Protein AF-A0A2I0QF15-F1 (afdb_monomer)

Structure (mmCIF, N/CA/C/O backbone):
data_AF-A0A2I0QF15-F1
#
_entry.id   AF-A0A2I0QF15-F1
#
loop_
_atom_site.group_PDB
_atom_site.id
_atom_site.type_symbol
_atom_site.label_atom_id
_atom_site.label_alt_id
_atom_site.label_comp_id
_atom_site.label_asym_id
_atom_site.label_entity_id
_atom_site.label_seq_id
_atom_site.pdbx_PDB_ins_code
_atom_site.Cartn_x
_atom_site.Cartn_y
_atom_site.Cartn_z
_atom_site.occupancy
_atom_site.B_iso_or_equiv
_atom_site.auth_seq_id
_atom_site.auth_comp_id
_atom_site.auth_asym_id
_atom_site.auth_atom_id
_atom_site.pdbx_PDB_model_num
ATOM 1 N N . MET A 1 1 ? -15.232 -2.460 -7.075 1.00 88.69 1 MET A N 1
ATOM 2 C CA . MET A 1 1 ? -14.820 -3.815 -7.511 1.00 88.69 1 MET A CA 1
ATOM 3 C C . MET A 1 1 ? -15.162 -4.869 -6.472 1.00 88.69 1 MET A C 1
ATOM 5 O O . MET A 1 1 ? -15.954 -5.726 -6.819 1.00 88.69 1 MET A O 1
ATOM 9 N N . ALA A 1 2 ? -14.690 -4.759 -5.222 1.00 91.62 2 ALA A N 1
ATOM 10 C CA . ALA A 1 2 ? -14.967 -5.730 -4.146 1.00 91.62 2 ALA A CA 1
ATOM 11 C C . ALA A 1 2 ? -16.442 -6.184 -4.052 1.00 91.62 2 ALA A C 1
ATOM 13 O O . ALA A 1 2 ? -16.726 -7.379 -4.053 1.00 91.62 2 ALA A O 1
ATOM 14 N N . LYS A 1 3 ? -17.391 -5.234 -4.105 1.00 91.12 3 LYS A N 1
ATOM 15 C CA . LYS A 1 3 ? -18.845 -5.498 -4.147 1.00 91.12 3 LYS A CA 1
ATOM 16 C C . LYS A 1 3 ? -19.285 -6.495 -5.232 1.00 91.12 3 LYS A C 1
ATOM 18 O O . LYS A 1 3 ? -20.257 -7.213 -5.040 1.00 91.12 3 LYS A O 1
ATOM 23 N N . TYR A 1 4 ? -18.605 -6.513 -6.373 1.00 94.44 4 TYR A N 1
ATOM 24 C CA . TYR A 1 4 ? -18.963 -7.322 -7.540 1.00 94.44 4 TYR A CA 1
ATOM 25 C C . TYR A 1 4 ? -18.133 -8.604 -7.666 1.00 94.44 4 TYR A C 1
ATOM 27 O O . TYR A 1 4 ? -18.387 -9.394 -8.568 1.00 94.44 4 TYR A O 1
ATOM 35 N N . THR A 1 5 ? -17.155 -8.825 -6.784 1.00 93.31 5 THR A N 1
ATOM 36 C CA . THR A 1 5 ? -16.248 -9.984 -6.830 1.00 93.31 5 THR A CA 1
ATOM 37 C C . THR A 1 5 ? -16.494 -10.980 -5.695 1.00 93.31 5 THR A C 1
ATOM 39 O O . THR A 1 5 ? -15.664 -11.849 -5.460 1.00 93.31 5 THR A O 1
ATOM 42 N N . GLY A 1 6 ? -17.619 -10.861 -4.980 1.00 91.38 6 GLY A N 1
ATOM 43 C CA . GLY A 1 6 ? -18.002 -11.783 -3.903 1.00 91.38 6 GLY A CA 1
ATOM 44 C C . GLY A 1 6 ? -17.247 -11.588 -2.585 1.00 91.38 6 GLY A C 1
ATOM 45 O O . GLY A 1 6 ? -17.398 -12.408 -1.684 1.00 91.38 6 GLY A O 1
ATOM 46 N N . VAL A 1 7 ? -16.459 -10.515 -2.453 1.00 94.81 7 VAL A N 1
ATOM 47 C CA . VAL A 1 7 ? -15.768 -10.187 -1.199 1.00 94.81 7 VAL A CA 1
ATOM 48 C C . VAL A 1 7 ? -16.808 -9.795 -0.154 1.00 94.81 7 VAL A C 1
ATOM 50 O O . VAL A 1 7 ? -17.678 -8.958 -0.417 1.00 94.81 7 VAL A O 1
ATOM 53 N N . ASN A 1 8 ? -16.721 -10.399 1.030 1.00 95.25 8 ASN A N 1
ATOM 54 C CA . ASN A 1 8 ? -17.598 -10.061 2.138 1.00 95.25 8 ASN A CA 1
ATOM 55 C C . ASN A 1 8 ? -17.320 -8.612 2.568 1.00 95.25 8 ASN A C 1
ATOM 57 O O . ASN A 1 8 ? -16.165 -8.273 2.814 1.00 95.25 8 ASN A O 1
ATOM 61 N N . PRO A 1 9 ? -18.340 -7.744 2.704 1.00 94.31 9 PRO A N 1
ATOM 62 C CA . PRO A 1 9 ? -18.117 -6.368 3.136 1.00 94.31 9 PRO A CA 1
ATOM 63 C C . PRO A 1 9 ? -17.387 -6.242 4.476 1.00 94.31 9 PRO A C 1
ATOM 65 O O . PRO A 1 9 ? -16.727 -5.237 4.711 1.00 94.31 9 PRO A O 1
ATOM 68 N N . ARG A 1 10 ? -17.501 -7.248 5.355 1.00 93.12 10 ARG A N 1
ATOM 69 C CA . ARG A 1 10 ? -16.806 -7.275 6.651 1.00 93.12 10 ARG A CA 1
ATOM 70 C C . ARG A 1 10 ? -15.289 -7.412 6.522 1.00 93.12 10 ARG A C 1
ATOM 72 O O . ARG A 1 10 ? -14.597 -6.960 7.421 1.00 93.12 10 ARG A O 1
ATOM 79 N N . ASP A 1 11 ? -14.816 -7.943 5.399 1.00 94.69 11 ASP A N 1
ATOM 80 C CA . ASP A 1 11 ? -13.394 -8.143 5.101 1.00 94.69 11 ASP A CA 1
ATOM 81 C C . ASP A 1 11 ? -12.828 -6.959 4.293 1.00 94.69 11 ASP A C 1
ATOM 83 O O . ASP A 1 11 ? -11.748 -7.038 3.712 1.00 94.69 11 ASP A O 1
ATOM 87 N N . VAL A 1 12 ? -13.588 -5.861 4.184 1.00 97.25 12 VAL A N 1
ATOM 88 C CA . VAL A 1 12 ? -13.196 -4.658 3.448 1.00 97.25 12 VAL A CA 1
ATOM 89 C C . VAL A 1 12 ? -12.986 -3.505 4.419 1.00 97.25 12 VAL A C 1
ATOM 91 O O . VAL A 1 12 ? -13.871 -3.158 5.205 1.00 97.25 12 VAL A O 1
ATOM 94 N N . ILE A 1 13 ? -11.830 -2.861 4.286 1.00 97.81 13 ILE A N 1
ATOM 95 C CA . ILE A 1 13 ? -11.490 -1.608 4.953 1.00 97.81 13 ILE A CA 1
ATOM 96 C C . ILE A 1 13 ? -11.349 -0.527 3.874 1.00 97.81 13 ILE A C 1
ATOM 98 O O . ILE A 1 13 ? -10.611 -0.678 2.901 1.00 97.81 13 ILE A O 1
ATOM 102 N N . PHE A 1 14 ? -12.123 0.551 3.994 1.00 97.88 14 PHE A N 1
ATOM 103 C CA . PHE A 1 14 ? -12.127 1.659 3.045 1.00 97.88 14 PHE A CA 1
ATOM 104 C C . PHE A 1 14 ? -11.216 2.789 3.526 1.00 97.88 14 PHE A C 1
ATOM 106 O O . PHE A 1 14 ? -11.567 3.551 4.430 1.00 97.88 14 PHE A O 1
ATOM 113 N N . THR A 1 15 ? -10.058 2.911 2.878 1.00 95.62 15 THR A N 1
ATOM 114 C CA . THR A 1 15 ? -8.999 3.868 3.224 1.00 95.62 15 THR A CA 1
ATOM 115 C C . THR A 1 15 ? -8.829 4.913 2.121 1.00 95.62 15 THR A C 1
ATOM 117 O O . THR A 1 15 ? -8.614 4.577 0.959 1.00 95.62 15 THR A O 1
ATOM 120 N N . SER A 1 16 ? -8.917 6.197 2.473 1.00 93.62 16 SER A N 1
ATOM 121 C CA . SER A 1 16 ? -8.658 7.337 1.577 1.00 93.62 16 SER A CA 1
ATOM 122 C C . SER A 1 16 ? -8.488 8.614 2.402 1.00 93.62 16 SER A C 1
ATOM 124 O O . SER A 1 16 ? -9.142 8.749 3.428 1.00 93.62 16 SER A O 1
ATOM 126 N N . ASN A 1 17 ? -7.669 9.562 1.944 1.00 92.56 17 ASN A N 1
ATOM 127 C CA . ASN A 1 17 ? -7.503 10.879 2.580 1.00 92.56 17 ASN A CA 1
ATOM 128 C C . ASN A 1 17 ? -8.455 11.957 2.028 1.00 92.56 17 ASN A C 1
ATOM 130 O O . ASN A 1 17 ? -8.307 13.136 2.334 1.00 92.56 17 ASN A O 1
ATOM 134 N N . GLY A 1 18 ? -9.344 11.578 1.110 1.00 93.75 18 GLY A N 1
ATOM 135 C CA . GLY A 1 18 ? -10.267 12.484 0.430 1.00 93.75 18 GLY A CA 1
ATOM 136 C C . GLY A 1 18 ? -11.522 11.733 0.017 1.00 93.75 18 GLY A C 1
ATOM 137 O O . GLY A 1 18 ? -11.765 11.531 -1.173 1.00 93.75 18 GLY A O 1
ATOM 138 N N . LYS A 1 19 ? -12.264 11.223 1.004 1.00 97.44 19 LYS A N 1
ATOM 139 C CA . LYS A 1 19 ? -13.542 10.546 0.767 1.00 97.44 19 LYS A CA 1
ATOM 140 C C . LYS A 1 19 ? -14.586 11.593 0.379 1.00 97.44 19 LYS A C 1
ATOM 142 O O . LYS A 1 19 ? -14.714 12.606 1.056 1.00 97.44 19 LYS A O 1
ATOM 147 N N . THR A 1 20 ? -15.299 11.361 -0.718 1.00 98.12 20 THR A N 1
ATOM 148 C CA . THR A 1 20 ? -16.468 12.167 -1.082 1.00 98.12 20 THR A CA 1
ATOM 149 C C . THR A 1 20 ? -17.687 11.662 -0.322 1.00 98.12 20 THR A C 1
ATOM 151 O O . THR A 1 20 ? -17.712 10.503 0.106 1.00 98.12 20 THR A O 1
ATOM 154 N N . ASP A 1 21 ? -18.720 12.489 -0.205 1.00 98.31 21 ASP A N 1
ATOM 155 C CA . ASP A 1 21 ? -19.980 12.096 0.426 1.00 98.31 21 ASP A CA 1
ATOM 156 C C . ASP A 1 21 ? -20.545 10.828 -0.222 1.00 98.31 21 ASP A C 1
ATOM 158 O O . ASP A 1 21 ? -20.923 9.890 0.475 1.00 98.31 21 ASP A O 1
ATOM 162 N N . GLU A 1 22 ? -20.496 10.724 -1.553 1.00 98.31 22 GLU A N 1
ATOM 163 C CA . GLU A 1 22 ? -20.976 9.546 -2.278 1.00 98.31 22 GLU A CA 1
ATOM 164 C C . GLU A 1 22 ? -20.166 8.288 -1.949 1.00 98.31 22 GLU A C 1
ATOM 166 O O . GLU A 1 22 ? -20.722 7.188 -1.898 1.00 98.31 22 GLU A O 1
ATOM 171 N N . SER A 1 23 ? -18.852 8.414 -1.723 1.00 98.06 23 SER A N 1
ATOM 172 C CA . SER A 1 23 ? -18.025 7.260 -1.363 1.00 98.06 23 SER A CA 1
ATOM 173 C C . SER A 1 23 ? -18.231 6.835 0.091 1.00 98.06 23 SER A C 1
ATOM 175 O O . SER A 1 23 ? -18.221 5.633 0.371 1.00 98.06 23 SER A O 1
ATOM 177 N N . ILE A 1 24 ? -18.520 7.779 0.994 1.00 98.50 24 ILE A N 1
ATOM 178 C CA . ILE A 1 24 ? -18.942 7.493 2.371 1.00 98.50 24 ILE A CA 1
ATOM 179 C C . ILE A 1 24 ? -20.310 6.806 2.368 1.00 98.50 24 ILE A C 1
ATOM 181 O O . ILE A 1 24 ? -20.451 5.730 2.948 1.00 98.50 24 ILE A O 1
ATOM 185 N N . GLU A 1 25 ? -21.305 7.361 1.669 1.00 98.44 25 GLU A N 1
ATOM 186 C CA . GLU A 1 25 ? -22.630 6.749 1.523 1.00 98.44 25 GLU A CA 1
ATOM 187 C C . GLU A 1 25 ? -22.533 5.331 0.955 1.00 98.44 25 GLU A C 1
ATOM 189 O O . GLU A 1 25 ? -23.196 4.405 1.435 1.00 98.44 25 GLU A O 1
ATOM 194 N N . PHE A 1 26 ? -21.688 5.138 -0.060 1.00 97.94 26 PHE A N 1
ATOM 195 C CA . PHE A 1 26 ? -21.441 3.825 -0.633 1.00 97.94 26 PHE A CA 1
ATOM 196 C C . PHE A 1 26 ? -20.851 2.863 0.401 1.00 97.94 26 PHE A C 1
ATOM 198 O O . PHE A 1 26 ? -21.357 1.749 0.533 1.00 97.94 26 PHE A O 1
ATOM 205 N N . ALA A 1 27 ? -19.814 3.269 1.139 1.00 97.88 27 ALA A N 1
ATOM 206 C CA . ALA A 1 27 ? -19.165 2.432 2.146 1.00 97.88 27 ALA A CA 1
ATOM 207 C C . ALA A 1 27 ? -20.130 2.043 3.280 1.00 97.88 27 ALA A C 1
ATOM 209 O O . ALA A 1 27 ? -20.206 0.871 3.656 1.00 97.88 27 ALA A O 1
ATOM 210 N N . LEU A 1 28 ? -20.945 2.993 3.752 1.00 98.00 28 LEU A N 1
ATOM 211 C CA . LEU A 1 28 ? -21.974 2.760 4.770 1.00 98.00 28 LEU A CA 1
ATOM 212 C C . LEU A 1 28 ? -23.051 1.780 4.294 1.00 98.00 28 LEU A C 1
ATOM 214 O O . LEU A 1 28 ? -23.434 0.870 5.030 1.00 98.00 28 LEU A O 1
ATOM 218 N N . ASN A 1 29 ? -23.525 1.929 3.055 1.00 97.25 29 ASN A N 1
ATOM 219 C CA . ASN A 1 29 ? -24.509 1.016 2.472 1.00 97.25 29 ASN A CA 1
ATOM 220 C C . ASN A 1 29 ? -23.924 -0.363 2.158 1.00 97.25 29 ASN A C 1
ATOM 222 O O . ASN A 1 29 ? -24.626 -1.368 2.265 1.00 97.25 29 ASN A O 1
ATOM 226 N N . PHE A 1 30 ? -22.651 -0.419 1.769 1.00 96.88 30 PHE A N 1
ATOM 227 C CA . PHE A 1 30 ? -21.939 -1.672 1.557 1.00 96.88 30 PHE A CA 1
ATOM 228 C C . PHE A 1 30 ? -21.679 -2.400 2.883 1.00 96.88 30 PHE A C 1
ATOM 230 O O . PHE A 1 30 ? -21.717 -3.627 2.917 1.00 96.88 30 PHE A O 1
ATOM 237 N N . GLY A 1 31 ? -21.510 -1.660 3.984 1.00 96.81 31 GLY A N 1
ATOM 238 C CA . GLY A 1 31 ? -21.355 -2.201 5.335 1.00 96.81 31 GLY A CA 1
ATOM 239 C C . GLY A 1 31 ? -19.919 -2.587 5.692 1.00 96.81 31 GLY A C 1
ATOM 240 O O . GLY A 1 31 ? -19.727 -3.443 6.567 1.00 96.81 31 GLY A O 1
ATOM 241 N N . CYS A 1 32 ? -18.944 -1.977 5.011 1.00 97.50 32 CYS A N 1
ATOM 242 C CA . CYS A 1 32 ? -17.518 -2.157 5.260 1.00 97.50 32 CYS A CA 1
ATOM 243 C C . CYS A 1 32 ? -16.995 -1.202 6.339 1.00 97.50 32 CYS A C 1
ATOM 245 O O . CYS A 1 32 ? -17.658 -0.223 6.692 1.00 97.50 32 CYS A O 1
ATOM 247 N N . THR A 1 33 ? -15.807 -1.487 6.865 1.00 98.50 33 THR A N 1
ATOM 248 C CA . THR A 1 33 ? -15.140 -0.606 7.831 1.00 98.50 33 THR A CA 1
ATOM 249 C C . THR A 1 33 ? -14.567 0.610 7.106 1.00 98.50 33 THR A C 1
ATOM 251 O O . THR A 1 33 ? -14.056 0.481 5.995 1.00 98.50 33 THR A O 1
ATOM 254 N N . ILE A 1 34 ? -14.656 1.798 7.701 1.00 98.62 34 ILE A N 1
ATOM 255 C CA . ILE A 1 34 ? -14.109 3.041 7.143 1.00 98.62 34 ILE A CA 1
ATOM 256 C C . ILE A 1 34 ? -12.919 3.487 7.994 1.00 98.62 34 ILE A C 1
ATOM 258 O O . ILE A 1 34 ? -13.073 3.739 9.188 1.00 98.62 34 ILE A O 1
ATOM 262 N N . ASN A 1 35 ? -11.749 3.628 7.368 1.00 98.50 35 ASN A N 1
ATOM 263 C CA . ASN A 1 35 ? -10.576 4.226 7.998 1.00 98.50 35 ASN A CA 1
ATOM 264 C C . ASN A 1 35 ? -10.710 5.751 7.988 1.00 98.50 35 ASN A C 1
ATOM 266 O O . ASN A 1 35 ? -10.584 6.376 6.934 1.00 98.50 35 ASN A O 1
ATOM 270 N N . ILE A 1 36 ? -10.947 6.347 9.152 1.00 98.38 36 ILE A N 1
ATOM 271 C CA . ILE A 1 36 ? -10.970 7.796 9.359 1.00 98.38 36 ILE A CA 1
ATOM 272 C C . ILE A 1 36 ? -9.543 8.334 9.252 1.00 98.38 36 ILE A C 1
ATOM 274 O O . ILE A 1 36 ? -8.641 7.854 9.941 1.00 98.38 36 ILE A O 1
ATOM 278 N N . ASP A 1 37 ? -9.344 9.318 8.377 1.00 97.00 37 ASP A N 1
ATOM 279 C CA . ASP A 1 37 ? -8.032 9.898 8.060 1.00 97.00 37 ASP A CA 1
ATOM 280 C C . ASP A 1 37 ? -7.800 11.238 8.791 1.00 97.00 37 ASP A C 1
ATOM 282 O O . ASP A 1 37 ? -6.657 11.646 8.978 1.00 97.00 37 ASP A O 1
ATOM 286 N N . GLY A 1 38 ? -8.865 11.893 9.276 1.00 96.06 38 GLY A N 1
ATOM 287 C CA . GLY A 1 38 ? -8.796 13.190 9.960 1.00 96.06 38 GLY A CA 1
ATOM 288 C C . GLY A 1 38 ? -10.021 13.510 10.825 1.00 96.06 38 GLY A C 1
ATOM 289 O O . GLY A 1 38 ? -11.042 12.834 10.750 1.00 96.06 38 GLY A O 1
ATOM 290 N N . PHE A 1 39 ? -9.925 14.567 11.642 1.00 96.94 39 PHE A N 1
ATOM 291 C CA . PHE A 1 39 ? -10.996 14.979 12.565 1.00 96.94 39 PHE A CA 1
ATOM 292 C C . PHE A 1 39 ? -12.291 15.373 11.847 1.00 96.94 39 PHE A C 1
ATOM 294 O O . PHE A 1 39 ? -13.364 14.968 12.280 1.00 96.94 39 PHE A O 1
ATOM 301 N N . GLU A 1 40 ? -12.195 16.107 10.738 1.00 96.69 40 GLU A N 1
ATOM 302 C CA . GLU A 1 40 ? -13.372 16.552 9.977 1.00 96.69 40 GLU A CA 1
ATOM 303 C C . GLU A 1 40 ? -14.184 15.365 9.432 1.00 96.69 40 GLU A C 1
ATOM 305 O O . GLU A 1 40 ? -15.412 15.389 9.431 1.00 96.69 40 GLU A O 1
ATOM 310 N N . GLU A 1 41 ? -13.514 14.271 9.043 1.00 97.75 41 GLU A N 1
ATOM 311 C CA . GLU A 1 41 ? -14.203 13.067 8.567 1.00 97.75 41 GLU A CA 1
ATOM 312 C C . GLU A 1 41 ? -15.075 12.417 9.654 1.00 97.75 41 GLU A C 1
ATOM 314 O O . GLU A 1 41 ? -16.059 11.764 9.316 1.00 97.75 41 GLU A O 1
ATOM 319 N N . ILE A 1 42 ? -14.769 12.609 10.945 1.00 98.38 42 ILE A N 1
ATOM 320 C CA . ILE A 1 42 ? -15.611 12.122 12.052 1.00 98.38 42 ILE A CA 1
ATOM 321 C C . ILE A 1 42 ? -16.990 12.790 11.982 1.00 98.38 42 ILE A C 1
ATOM 323 O O . ILE A 1 42 ? -18.009 12.109 12.092 1.00 98.38 42 ILE A O 1
ATOM 327 N N . GLU A 1 43 ? -17.031 14.109 11.778 1.00 98.12 43 GLU A N 1
ATOM 328 C CA . GLU A 1 43 ? -18.276 14.881 11.711 1.00 98.12 43 GLU A CA 1
ATOM 329 C C . GLU A 1 43 ? -19.050 14.593 10.419 1.00 98.12 43 GLU A C 1
ATOM 331 O O . GLU A 1 43 ? -20.252 14.331 10.469 1.00 98.12 43 GLU A O 1
ATOM 336 N N . ILE A 1 44 ? -18.354 14.532 9.279 1.00 98.25 44 ILE A N 1
ATOM 337 C CA . ILE A 1 44 ? -18.963 14.224 7.975 1.00 98.25 44 ILE A CA 1
ATOM 338 C C . ILE A 1 44 ? -19.598 12.824 7.984 1.00 98.25 44 ILE A C 1
ATOM 340 O O . ILE A 1 44 ? -20.742 12.644 7.562 1.00 98.25 44 ILE A O 1
ATOM 344 N N . ILE A 1 45 ? -18.887 11.810 8.496 1.00 98.50 45 ILE A N 1
ATOM 345 C CA . ILE A 1 45 ? -19.421 10.443 8.580 1.00 98.50 45 ILE A CA 1
ATOM 346 C C . ILE A 1 45 ? -20.624 10.391 9.533 1.00 98.50 45 ILE A C 1
ATOM 348 O O . ILE A 1 45 ? -21.602 9.707 9.228 1.00 98.50 45 ILE A O 1
ATOM 352 N N . ASP A 1 46 ? -20.591 11.114 10.658 1.00 98.56 46 ASP A N 1
ATOM 353 C CA . ASP A 1 46 ? -21.721 11.198 11.594 1.00 98.56 46 ASP A CA 1
ATOM 354 C C . ASP A 1 46 ? -22.962 11.797 10.916 1.00 98.56 46 ASP A C 1
ATOM 356 O O . ASP A 1 46 ? -24.034 11.187 10.960 1.00 98.56 46 ASP A O 1
ATOM 360 N N . GLU A 1 47 ? -22.816 12.924 10.215 1.00 98.38 47 GLU A N 1
ATOM 361 C CA . GLU A 1 47 ? -23.897 13.574 9.465 1.00 98.38 47 GLU A CA 1
ATOM 362 C C . GLU A 1 47 ? -24.523 12.637 8.420 1.00 98.38 47 GLU A C 1
ATOM 364 O O . GLU A 1 47 ? -25.739 12.405 8.423 1.00 98.38 47 GLU A O 1
ATOM 369 N N . ILE A 1 48 ? -23.697 12.049 7.551 1.00 98.50 48 ILE A N 1
ATOM 370 C CA . ILE A 1 48 ? -24.165 11.163 6.479 1.00 98.50 48 ILE A CA 1
ATOM 371 C C . ILE A 1 48 ? -24.825 9.911 7.068 1.00 98.50 48 ILE A C 1
ATOM 373 O O . ILE A 1 48 ? -25.880 9.476 6.598 1.00 98.50 48 ILE A O 1
ATOM 377 N N . SER A 1 49 ? -24.249 9.338 8.126 1.00 98.31 49 SER A N 1
ATOM 378 C CA . SER A 1 49 ? -24.786 8.130 8.755 1.00 98.31 49 SER A CA 1
ATOM 379 C C . SER A 1 49 ? -26.167 8.333 9.374 1.00 98.31 49 SER A C 1
ATOM 381 O O . SER A 1 49 ? -27.023 7.457 9.237 1.00 98.31 49 SER A O 1
ATOM 383 N N . LYS A 1 50 ? -26.424 9.508 9.966 1.00 98.25 50 LYS A N 1
ATOM 384 C CA . LYS A 1 50 ? -27.743 9.895 10.486 1.00 98.25 50 LYS A CA 1
ATOM 385 C C . LYS A 1 50 ? -28.771 10.020 9.370 1.00 98.25 50 LYS A C 1
ATOM 387 O O . LYS A 1 50 ? -29.881 9.517 9.511 1.00 98.25 50 LYS A O 1
ATOM 392 N N . ARG A 1 51 ? -28.400 10.643 8.245 1.00 97.75 51 ARG A N 1
ATOM 393 C CA . ARG A 1 51 ? -29.274 10.761 7.066 1.00 97.75 51 ARG A CA 1
ATOM 394 C C . ARG A 1 51 ? -29.644 9.396 6.476 1.00 97.75 51 ARG A C 1
ATOM 396 O O . ARG A 1 51 ? -30.753 9.239 5.972 1.00 97.75 51 ARG A O 1
ATOM 403 N N . LEU A 1 52 ? -28.735 8.424 6.538 1.00 97.88 52 LEU A N 1
ATOM 404 C CA . LEU A 1 52 ? -28.942 7.072 6.009 1.00 97.88 52 LEU A CA 1
ATOM 405 C C . LEU A 1 52 ? -29.519 6.064 7.018 1.00 97.88 52 LEU A C 1
ATOM 407 O O . LEU A 1 52 ? -29.746 4.915 6.635 1.00 97.88 52 LEU A O 1
ATOM 411 N N . ASP A 1 53 ? -29.717 6.457 8.280 1.00 97.62 53 ASP A N 1
ATOM 412 C CA . ASP A 1 53 ? -30.061 5.555 9.391 1.00 97.62 53 ASP A CA 1
ATOM 413 C C . ASP A 1 53 ? -29.120 4.333 9.466 1.00 97.62 53 ASP A C 1
ATOM 415 O O . ASP A 1 53 ? -29.520 3.164 9.463 1.00 97.62 53 ASP A O 1
ATOM 419 N N . LYS A 1 54 ? -27.810 4.605 9.452 1.00 97.88 54 LYS A N 1
ATOM 420 C CA . LYS A 1 54 ? -26.752 3.589 9.545 1.00 97.88 54 LYS A CA 1
ATOM 421 C C . LYS A 1 54 ? -25.893 3.823 10.775 1.00 97.88 54 LYS A C 1
ATOM 423 O O . LYS A 1 54 ? -25.663 4.956 11.177 1.00 97.88 54 LYS A O 1
ATOM 428 N N . LYS A 1 55 ? -25.358 2.732 11.327 1.00 97.94 55 LYS A N 1
ATOM 429 C CA . LYS A 1 55 ? -24.295 2.759 12.336 1.00 97.94 55 LYS A CA 1
ATOM 430 C C . LYS A 1 55 ? -22.945 2.511 11.646 1.00 97.94 55 LYS A C 1
ATOM 432 O O . LYS A 1 55 ? -22.704 1.374 11.234 1.00 97.94 55 LYS A O 1
ATOM 437 N N . PRO A 1 56 ? -22.087 3.529 11.470 1.00 98.31 56 PRO A N 1
ATOM 438 C CA . PRO A 1 56 ? -20.780 3.369 10.843 1.00 98.31 56 PRO A CA 1
ATOM 439 C C . PRO A 1 56 ? -19.889 2.406 11.617 1.00 98.31 56 PRO A C 1
ATOM 441 O O . PRO A 1 56 ? -19.802 2.483 12.841 1.00 98.31 56 PRO A O 1
ATOM 444 N N . LYS A 1 57 ? -19.190 1.540 10.885 1.00 98.62 57 LYS A N 1
ATOM 445 C CA . LYS A 1 57 ? -18.057 0.762 11.385 1.00 98.62 57 LYS A CA 1
ATOM 446 C C . LYS A 1 57 ? -16.791 1.515 11.044 1.00 98.62 57 LYS A C 1
ATOM 448 O O . LYS A 1 57 ? -16.548 1.770 9.865 1.00 98.62 57 LYS A O 1
ATOM 453 N N . ILE A 1 58 ? -16.011 1.881 12.048 1.00 98.62 58 ILE A N 1
ATOM 454 C CA . ILE A 1 58 ? -14.863 2.757 11.839 1.00 98.62 58 ILE A CA 1
ATOM 455 C C . ILE A 1 58 ? -13.595 2.200 12.462 1.00 98.62 58 ILE A C 1
ATOM 457 O O . ILE A 1 58 ? -13.614 1.497 13.473 1.00 98.62 58 ILE A O 1
ATOM 461 N N . SER A 1 59 ? -12.490 2.598 11.866 1.00 98.62 59 SER A N 1
ATOM 462 C CA . SER A 1 59 ? -11.151 2.529 12.427 1.00 98.62 59 SER A CA 1
ATOM 463 C C . SER A 1 59 ? -10.440 3.842 12.141 1.00 98.62 59 SER A C 1
ATOM 465 O O . SER A 1 59 ? -10.941 4.673 11.382 1.00 98.62 59 SER A O 1
ATOM 467 N N . PHE A 1 60 ? -9.289 4.066 12.762 1.00 98.62 60 PHE A N 1
ATOM 468 C CA . PHE A 1 60 ? -8.518 5.287 12.544 1.00 98.62 60 PHE A CA 1
ATOM 469 C C . PHE A 1 60 ? -7.198 4.983 11.869 1.00 98.62 60 PHE A C 1
ATOM 471 O O . PHE A 1 60 ? -6.415 4.191 12.389 1.00 98.62 60 PHE A O 1
ATOM 478 N N . ARG A 1 61 ? -6.926 5.663 10.751 1.00 98.12 61 ARG A N 1
ATOM 479 C CA . ARG A 1 61 ? -5.594 5.679 10.158 1.00 98.12 61 ARG A CA 1
ATOM 480 C C . ARG A 1 61 ? -4.708 6.614 10.960 1.00 98.12 61 ARG A C 1
ATOM 482 O O . ARG A 1 61 ? -4.998 7.804 11.065 1.00 98.12 61 ARG A O 1
ATOM 489 N N . ILE A 1 62 ? -3.610 6.083 11.469 1.00 96.44 62 ILE A N 1
ATOM 490 C CA . ILE A 1 62 ? -2.652 6.808 12.286 1.00 96.44 62 ILE A CA 1
ATOM 491 C C . ILE A 1 62 ? -1.370 7.030 11.508 1.00 96.44 62 ILE A C 1
ATOM 493 O O . ILE A 1 62 ? -0.916 6.179 10.745 1.00 96.44 62 ILE A O 1
ATOM 497 N N . ASN A 1 63 ? -0.782 8.195 11.733 1.00 94.12 63 ASN A N 1
ATOM 498 C CA . ASN A 1 63 ? 0.595 8.467 11.386 1.00 94.12 63 ASN A CA 1
ATOM 499 C C . ASN A 1 63 ? 1.470 8.281 12.642 1.00 94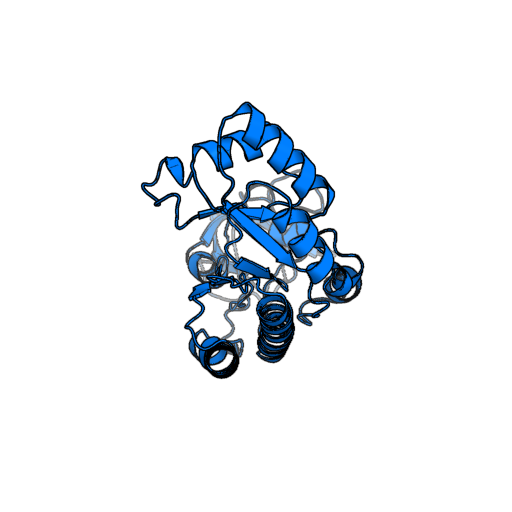.12 63 ASN A C 1
ATOM 501 O O . ASN A 1 63 ? 1.419 9.132 13.539 1.00 94.12 63 ASN A O 1
ATOM 505 N N . PRO A 1 64 ? 2.263 7.196 12.727 1.00 89.19 64 PRO A N 1
ATOM 506 C CA . PRO A 1 64 ? 3.056 6.854 13.907 1.00 89.19 64 PRO A CA 1
ATOM 507 C C . PRO A 1 64 ? 4.398 7.602 13.960 1.00 89.19 64 PRO A C 1
ATOM 509 O O . PRO A 1 64 ? 5.219 7.345 14.839 1.00 89.19 64 PRO A O 1
ATOM 512 N N . GLU A 1 65 ? 4.663 8.496 13.005 1.00 87.38 65 GLU A N 1
ATOM 513 C CA . GLU A 1 65 ? 5.959 9.153 12.834 1.00 87.38 65 GLU A CA 1
ATOM 514 C C . GLU A 1 65 ? 7.133 8.157 12.671 1.00 87.38 65 GLU A C 1
ATOM 516 O O . GLU A 1 65 ? 8.205 8.359 13.239 1.00 87.38 65 GLU A O 1
ATOM 521 N N . VAL A 1 66 ? 6.930 7.058 11.935 1.00 81.00 66 VAL A N 1
ATOM 522 C CA . VAL A 1 66 ? 7.967 6.053 11.615 1.00 81.00 66 VAL A CA 1
ATOM 523 C C . VAL A 1 66 ? 8.492 6.294 10.203 1.00 81.00 66 VAL A C 1
ATOM 525 O O . VAL A 1 66 ? 7.709 6.512 9.280 1.00 81.00 66 VAL A O 1
ATOM 528 N N . ASN A 1 67 ? 9.813 6.257 10.029 1.00 77.75 67 ASN A N 1
ATOM 529 C CA . ASN A 1 67 ? 10.455 6.420 8.728 1.00 77.75 67 ASN A CA 1
ATOM 530 C C . ASN A 1 67 ? 10.928 5.060 8.196 1.00 77.75 67 ASN A C 1
ATOM 532 O O . ASN A 1 67 ? 11.826 4.474 8.787 1.00 77.75 67 ASN A O 1
ATOM 536 N N . PRO A 1 68 ? 10.400 4.572 7.062 1.00 68.06 68 PRO A N 1
ATOM 537 C CA . PRO A 1 68 ? 10.785 3.273 6.520 1.00 68.06 68 PRO A CA 1
ATOM 538 C C . PRO A 1 68 ? 12.159 3.251 5.824 1.00 68.06 68 PRO A C 1
ATOM 540 O O . PRO A 1 68 ? 12.502 2.242 5.222 1.00 68.06 68 PRO A O 1
ATOM 543 N N . HIS A 1 69 ? 12.918 4.355 5.828 1.00 66.75 69 HIS A N 1
ATOM 544 C CA . HIS A 1 69 ? 14.258 4.475 5.226 1.00 66.75 69 HIS A CA 1
ATOM 545 C C . HIS A 1 69 ? 14.354 4.153 3.717 1.00 66.75 69 HIS A C 1
ATOM 547 O O . HIS A 1 69 ? 15.446 4.038 3.171 1.00 66.75 69 HIS A O 1
ATOM 553 N N . THR A 1 70 ? 13.229 4.083 2.995 1.00 56.66 70 THR A N 1
ATOM 554 C CA . THR A 1 70 ? 13.207 3.613 1.599 1.00 56.66 70 THR A CA 1
ATOM 555 C C . THR A 1 70 ? 13.611 4.665 0.558 1.00 56.66 70 THR A C 1
ATOM 557 O O . THR A 1 70 ? 14.138 4.284 -0.484 1.00 56.66 70 THR A O 1
ATOM 560 N N . HIS A 1 71 ? 13.414 5.971 0.811 1.00 54.41 71 HIS A N 1
ATOM 561 C CA . HIS A 1 71 ? 13.889 7.088 -0.033 1.00 54.41 71 HIS A CA 1
ATOM 562 C C . HIS A 1 71 ? 13.952 8.424 0.745 1.00 54.41 71 HIS A C 1
ATOM 564 O O . HIS A 1 71 ? 13.072 8.702 1.558 1.00 54.41 71 HIS A O 1
ATOM 570 N N . ASP A 1 72 ? 14.890 9.324 0.409 1.00 43.31 72 ASP A N 1
ATOM 571 C CA . ASP A 1 72 ? 15.060 10.646 1.060 1.00 43.31 72 ASP A CA 1
ATOM 572 C C . ASP A 1 72 ? 13.797 11.531 1.048 1.00 43.31 72 ASP A C 1
ATOM 574 O O . ASP A 1 72 ? 13.560 12.300 1.977 1.00 43.31 72 ASP A O 1
ATOM 578 N N . LYS A 1 73 ? 12.938 11.402 0.024 1.00 43.44 73 LYS A N 1
ATOM 579 C CA . LYS A 1 73 ? 11.651 12.125 -0.062 1.00 43.44 73 LYS A CA 1
ATOM 580 C C . LYS A 1 73 ? 10.582 11.597 0.906 1.00 43.44 73 LYS A C 1
ATOM 582 O O . LYS A 1 73 ? 9.598 12.288 1.149 1.00 43.44 73 LYS A O 1
ATOM 587 N N . ILE A 1 74 ? 10.740 10.375 1.417 1.00 50.97 74 ILE A N 1
ATOM 588 C CA . ILE A 1 74 ? 9.787 9.730 2.332 1.00 50.97 74 ILE A CA 1
ATOM 589 C C . ILE A 1 74 ? 10.080 10.161 3.775 1.00 50.97 74 ILE A C 1
ATOM 591 O O . ILE A 1 74 ? 9.146 10.425 4.521 1.00 50.97 74 ILE A O 1
ATOM 595 N N . ALA A 1 75 ? 11.353 10.363 4.131 1.00 48.16 75 ALA A N 1
ATOM 596 C CA . ALA A 1 75 ? 11.792 10.755 5.473 1.00 48.16 75 ALA A CA 1
ATOM 597 C C . ALA A 1 75 ? 11.204 12.093 5.972 1.00 48.16 75 ALA A C 1
ATOM 599 O O . ALA A 1 75 ? 10.718 12.178 7.100 1.00 48.16 75 ALA A O 1
ATOM 600 N N . THR A 1 76 ? 11.208 13.138 5.136 1.00 44.31 76 THR A N 1
ATOM 601 C CA . THR A 1 76 ? 10.558 14.433 5.429 1.00 44.31 76 THR A CA 1
ATOM 602 C C . THR A 1 76 ? 9.032 14.347 5.365 1.00 44.31 76 THR A C 1
ATOM 604 O O . THR A 1 76 ? 8.339 15.018 6.129 1.00 44.31 76 THR A O 1
ATOM 607 N N . GLY A 1 77 ? 8.505 13.459 4.519 1.00 54.94 77 GLY A N 1
ATOM 608 C CA . GLY A 1 77 ? 7.073 13.249 4.321 1.00 54.94 77 GLY A CA 1
ATOM 609 C C . GLY A 1 77 ? 6.351 12.576 5.487 1.00 54.94 77 GLY A C 1
ATOM 610 O O . GLY A 1 77 ? 5.130 12.613 5.515 1.00 54.94 77 GLY A O 1
ATOM 611 N N . VAL A 1 78 ? 7.058 11.992 6.460 1.00 62.78 78 VAL A N 1
ATOM 612 C CA . VAL A 1 78 ? 6.426 11.335 7.616 1.00 62.78 78 VAL A CA 1
ATOM 613 C C . VAL A 1 78 ? 5.767 12.356 8.547 1.00 62.78 78 VAL A C 1
ATOM 615 O O . VAL A 1 78 ? 4.620 12.171 8.935 1.00 62.78 78 VAL A O 1
ATOM 618 N N . LYS A 1 79 ? 6.433 13.471 8.876 1.00 65.38 79 LYS A N 1
ATOM 619 C CA . LYS A 1 79 ? 5.837 14.521 9.732 1.00 65.38 79 LYS A CA 1
ATOM 620 C C . LYS A 1 79 ? 4.879 15.436 8.974 1.00 65.38 79 LYS A C 1
ATOM 622 O O . LYS A 1 79 ? 3.907 15.909 9.549 1.00 65.38 79 LYS A O 1
ATOM 627 N N . GLU A 1 80 ? 5.143 15.653 7.691 1.00 73.44 80 GLU A N 1
ATOM 628 C CA . GLU A 1 80 ? 4.319 16.472 6.791 1.00 73.44 80 GLU A CA 1
ATOM 629 C C . GLU A 1 80 ? 3.301 15.624 6.009 1.00 73.44 80 GLU A C 1
ATOM 631 O O . GLU A 1 80 ? 2.754 16.056 4.991 1.00 73.44 80 GLU A O 1
ATOM 636 N N . SER A 1 81 ? 3.060 14.388 6.462 1.00 80.19 81 SER A N 1
ATOM 637 C CA . SER A 1 81 ? 2.170 13.454 5.784 1.00 80.19 81 SER A CA 1
ATOM 638 C C . SER A 1 81 ? 0.754 14.009 5.767 1.00 80.19 81 SER A C 1
ATOM 640 O O . SER A 1 81 ? 0.194 14.359 6.803 1.00 80.19 81 SER A O 1
ATOM 642 N N . LYS A 1 82 ? 0.138 14.000 4.585 1.00 86.62 82 LYS A N 1
ATOM 643 C CA . LYS A 1 82 ? -1.292 14.290 4.418 1.00 86.62 82 LYS A CA 1
ATOM 644 C C . LYS A 1 82 ? -2.206 13.148 4.879 1.00 86.62 82 LYS A C 1
ATOM 646 O O . LYS A 1 82 ? -3.407 13.226 4.653 1.00 86.62 82 LYS A O 1
ATOM 651 N N . PHE A 1 83 ? -1.626 12.053 5.366 1.00 91.56 83 PHE A N 1
ATOM 652 C CA . PHE A 1 83 ? -2.323 10.813 5.660 1.00 91.56 83 PHE A CA 1
ATOM 653 C C . PHE A 1 83 ? -2.374 10.547 7.154 1.00 91.56 83 PHE A C 1
ATOM 655 O O . PHE A 1 83 ? -1.324 10.447 7.795 1.00 91.56 83 PHE A O 1
ATOM 662 N N . GLY A 1 84 ? -3.582 10.289 7.641 1.00 93.75 84 GLY A N 1
ATOM 663 C CA . GLY A 1 84 ? -3.828 9.798 8.985 1.00 93.75 84 GLY A CA 1
ATOM 664 C C . GLY A 1 84 ? -3.677 10.853 10.075 1.00 93.75 84 GLY A C 1
ATOM 665 O O . GLY A 1 84 ? -3.004 11.875 9.939 1.00 93.75 84 GLY A O 1
ATOM 666 N N . ILE A 1 85 ? -4.291 10.556 11.213 1.00 95.56 85 ILE A N 1
ATOM 667 C CA . ILE A 1 85 ? -4.218 11.387 12.407 1.00 95.56 85 ILE A CA 1
ATOM 668 C C . ILE A 1 85 ? -2.840 11.201 13.038 1.00 95.56 85 ILE A C 1
ATOM 670 O O . ILE A 1 85 ? -2.384 10.076 13.249 1.00 95.56 85 ILE A O 1
ATOM 674 N N . ASN A 1 86 ? -2.163 12.307 13.350 1.00 94.50 86 ASN A N 1
ATOM 675 C CA . ASN A 1 86 ? -0.873 12.257 14.027 1.00 94.50 86 ASN A CA 1
ATOM 676 C C . ASN A 1 86 ? -0.996 11.514 15.367 1.00 94.50 86 ASN A C 1
ATOM 678 O O . ASN A 1 86 ? -1.947 11.746 16.117 1.00 94.50 86 ASN A O 1
ATOM 682 N N . ILE A 1 87 ? -0.003 10.680 15.691 1.00 92.69 87 ILE A N 1
ATOM 683 C CA . ILE A 1 87 ? 0.061 9.877 16.922 1.00 92.69 87 ILE A CA 1
ATOM 684 C C . ILE A 1 87 ? -0.294 10.658 18.203 1.00 92.69 87 ILE A C 1
ATOM 686 O O . ILE A 1 87 ? -0.925 10.119 19.109 1.00 92.69 87 ILE A O 1
ATOM 690 N N . ARG A 1 88 ? 0.032 11.954 18.266 1.00 93.31 88 ARG A N 1
ATOM 691 C CA . ARG A 1 88 ? -0.229 12.823 19.427 1.00 93.31 88 ARG A CA 1
ATOM 692 C C . ARG A 1 88 ? -1.702 13.189 19.617 1.00 93.31 88 ARG A C 1
ATOM 694 O O . ARG A 1 88 ? -2.073 13.649 20.691 1.00 93.31 88 ARG A O 1
ATOM 701 N N . GLN A 1 89 ? -2.527 13.036 18.586 1.00 96.25 89 GLN A N 1
ATOM 702 C CA . GLN A 1 89 ? -3.937 13.434 18.576 1.00 96.25 89 GLN A CA 1
ATOM 703 C C . GLN A 1 89 ? -4.894 12.235 18.577 1.00 96.25 89 GLN A C 1
ATOM 705 O O . GLN A 1 89 ? -6.109 12.418 18.623 1.00 96.25 89 GLN A O 1
ATOM 710 N N . VAL A 1 90 ? -4.362 11.010 18.549 1.00 96.31 90 VAL A N 1
ATOM 711 C CA . VAL A 1 90 ? -5.154 9.785 18.383 1.00 96.31 90 VAL A CA 1
ATOM 712 C C . VAL A 1 90 ? -6.170 9.610 19.500 1.00 96.31 90 VAL A C 1
ATOM 714 O O . VAL A 1 90 ? -7.353 9.435 19.225 1.00 96.31 90 VAL A O 1
ATOM 717 N N . ILE A 1 91 ? -5.742 9.733 20.756 1.00 97.88 91 ILE A N 1
ATOM 718 C CA . ILE A 1 91 ? -6.634 9.575 21.910 1.00 97.88 91 ILE A CA 1
ATOM 719 C C . ILE A 1 91 ? -7.823 10.545 21.840 1.00 97.88 91 ILE A C 1
ATOM 721 O O . ILE A 1 91 ? -8.957 10.151 22.111 1.00 97.88 91 ILE A O 1
ATOM 725 N N . GLU A 1 92 ? -7.594 11.791 21.422 1.00 98.06 92 GLU A N 1
ATOM 726 C CA . GLU A 1 92 ? -8.665 12.783 21.277 1.00 98.06 92 GLU A CA 1
ATOM 727 C C . GLU A 1 92 ? -9.614 12.457 20.118 1.00 98.06 92 GLU A C 1
ATOM 729 O O . GLU A 1 92 ? -10.828 12.600 20.263 1.00 98.06 92 GLU A O 1
ATOM 734 N N . ALA A 1 93 ? -9.103 11.928 19.004 1.00 98.31 93 ALA A N 1
ATOM 735 C CA . ALA A 1 93 ? -9.937 11.477 17.892 1.00 98.31 93 ALA A CA 1
ATOM 736 C C . ALA A 1 93 ? -10.871 10.321 18.297 1.00 98.31 93 ALA A C 1
ATOM 738 O O . ALA A 1 93 ? -12.071 10.356 18.016 1.00 98.31 93 ALA A O 1
ATOM 739 N N . TYR A 1 94 ? -10.353 9.331 19.032 1.00 98.56 94 TYR A N 1
ATOM 740 C CA . TYR A 1 94 ? -11.160 8.222 19.550 1.00 98.56 94 TYR A CA 1
ATOM 741 C C . TYR A 1 94 ? -12.193 8.679 20.587 1.00 98.56 94 TYR A C 1
ATOM 743 O O . TYR A 1 94 ? -13.330 8.202 20.572 1.00 98.56 94 TYR A O 1
ATOM 751 N N . LYS A 1 95 ? -11.842 9.628 21.467 1.00 98.12 95 LYS A N 1
ATOM 752 C CA . LYS A 1 95 ? -12.799 10.231 22.409 1.00 98.12 95 LYS A CA 1
ATOM 753 C C . LYS A 1 95 ? -13.931 10.952 21.683 1.00 98.12 95 LYS A C 1
ATOM 755 O O . LYS A 1 95 ? -15.084 10.782 22.076 1.00 98.12 95 LYS A O 1
ATOM 760 N N . LEU A 1 96 ? -13.622 11.713 20.632 1.00 98.06 96 LEU A N 1
ATOM 761 C CA . LEU A 1 96 ? -14.631 12.400 19.829 1.00 98.06 96 LEU A CA 1
ATOM 762 C C . LEU A 1 96 ? -15.561 11.396 19.135 1.00 98.06 96 LEU A C 1
ATOM 764 O O . LEU A 1 96 ? -16.779 11.501 19.258 1.00 98.06 96 LEU A O 1
ATOM 768 N N . ALA A 1 97 ? -15.012 10.363 18.492 1.00 97.88 97 ALA A N 1
ATOM 769 C CA . ALA A 1 97 ? -15.816 9.312 17.866 1.00 97.88 97 ALA A CA 1
ATOM 770 C C . ALA A 1 97 ? -16.692 8.532 18.857 1.00 97.88 97 ALA A C 1
ATOM 772 O O . ALA A 1 97 ? -17.812 8.155 18.516 1.00 97.88 97 ALA A O 1
ATOM 773 N N . ARG A 1 98 ? -16.235 8.325 20.099 1.00 97.31 98 ARG A N 1
ATOM 774 C CA . ARG A 1 98 ? -17.025 7.672 21.158 1.00 97.31 98 ARG A CA 1
ATOM 775 C C . ARG A 1 98 ? -18.282 8.465 21.544 1.00 97.31 98 ARG A C 1
ATOM 777 O O . ARG A 1 98 ? -19.211 7.887 22.101 1.00 97.31 98 ARG A O 1
ATOM 784 N N . GLN A 1 99 ? -18.332 9.766 21.254 1.00 96.81 99 GLN A N 1
ATOM 785 C CA . GLN A 1 99 ? -19.522 10.601 21.461 1.00 96.81 99 GLN A CA 1
ATOM 786 C C . GLN A 1 99 ? -20.552 10.464 20.324 1.00 96.81 99 GLN A C 1
ATOM 788 O O . GLN A 1 99 ? -21.662 10.984 20.442 1.00 96.81 99 GLN A O 1
ATOM 793 N N . LYS A 1 100 ? -20.201 9.780 19.228 1.00 97.19 100 LYS A N 1
ATOM 794 C CA . LYS A 1 100 ? -21.053 9.556 18.053 1.00 97.19 100 LYS A CA 1
ATOM 795 C C . LYS A 1 100 ? -21.676 8.158 18.082 1.00 97.19 100 LYS A C 1
ATOM 797 O O . LYS A 1 100 ? -21.286 7.297 18.870 1.00 97.19 100 LYS A O 1
ATOM 802 N N . ASN A 1 101 ? -22.635 7.892 17.191 1.00 96.62 101 ASN A N 1
ATOM 803 C CA . ASN A 1 101 ? -23.234 6.558 17.047 1.00 96.62 101 ASN A CA 1
ATOM 804 C C . ASN A 1 101 ? -22.369 5.639 16.166 1.00 96.62 101 ASN A C 1
ATOM 806 O O . ASN A 1 101 ? -22.823 5.124 15.147 1.00 96.62 101 ASN A O 1
ATOM 810 N N . PHE A 1 102 ? -21.104 5.457 16.536 1.00 98.38 102 PHE A N 1
ATOM 811 C CA . PHE A 1 102 ? -20.145 4.655 15.779 1.00 98.38 102 PHE A CA 1
ATOM 812 C C . PHE A 1 102 ? -19.912 3.289 16.431 1.00 98.38 102 PHE A C 1
ATOM 814 O O . PHE A 1 102 ? -20.026 3.112 17.644 1.00 98.38 102 PHE A O 1
ATOM 821 N N . GLU A 1 103 ? -19.601 2.286 15.616 1.00 98.38 103 GLU A N 1
ATOM 822 C CA . GLU A 1 103 ? -18.954 1.054 16.054 1.00 98.38 103 GLU A CA 1
ATOM 823 C C . GLU A 1 103 ? -17.447 1.205 15.808 1.00 98.38 103 GLU A C 1
ATOM 825 O O . GLU A 1 103 ? -16.979 1.078 14.677 1.00 98.38 103 GLU A O 1
ATOM 830 N N . ILE A 1 104 ? -16.697 1.523 16.866 1.00 98.56 104 ILE A N 1
ATOM 831 C CA . ILE A 1 104 ? -15.235 1.649 16.818 1.00 98.56 104 ILE A CA 1
ATOM 832 C C . ILE A 1 104 ? -14.635 0.242 16.825 1.00 98.56 104 ILE A C 1
ATOM 834 O O . ILE A 1 104 ? -14.827 -0.503 17.784 1.00 98.56 104 ILE A O 1
ATOM 838 N N . LEU A 1 105 ? -13.946 -0.126 15.746 1.00 98.62 105 LEU A N 1
ATOM 839 C CA . LEU A 1 105 ? -13.441 -1.480 15.531 1.00 98.62 105 LEU A CA 1
ATOM 840 C C . LEU A 1 105 ? -11.931 -1.606 15.669 1.00 98.62 105 LEU A C 1
ATOM 842 O O . LEU A 1 105 ? -11.478 -2.639 16.144 1.00 98.62 105 LEU A O 1
ATOM 846 N N . GLY A 1 106 ? -11.147 -0.614 15.263 1.00 98.38 106 GLY A N 1
ATOM 847 C CA . GLY A 1 106 ? -9.709 -0.832 15.196 1.00 98.38 106 GLY A CA 1
ATOM 848 C C . GLY A 1 106 ? -8.885 0.392 14.872 1.00 98.38 106 GLY A C 1
ATOM 849 O O . GLY A 1 106 ? -9.400 1.499 14.715 1.00 98.38 106 GLY A O 1
ATOM 850 N N . ILE A 1 107 ? -7.591 0.146 14.757 1.00 98.69 107 ILE A N 1
ATOM 851 C CA . ILE A 1 107 ? -6.557 1.115 14.421 1.00 98.69 107 ILE A CA 1
ATOM 852 C C . ILE A 1 107 ? -5.826 0.623 13.175 1.00 98.69 107 ILE A C 1
ATOM 854 O O . ILE A 1 107 ? -5.590 -0.572 13.037 1.00 98.69 107 ILE A O 1
ATOM 858 N N . HIS A 1 108 ? -5.493 1.538 12.275 1.00 98.56 108 HIS A N 1
ATOM 859 C CA . HIS A 1 108 ? -4.771 1.255 11.043 1.00 98.56 108 HIS A CA 1
ATOM 860 C C . HIS A 1 108 ? -3.529 2.132 10.951 1.00 98.56 108 HIS A C 1
ATOM 862 O O . HIS A 1 108 ? -3.556 3.314 11.301 1.00 98.56 108 HIS A O 1
ATOM 868 N N . CYS A 1 109 ? -2.451 1.570 10.433 1.00 95.62 109 CYS A N 1
ATOM 869 C CA . CYS A 1 109 ? -1.216 2.262 10.150 1.00 95.62 109 CYS A CA 1
ATOM 870 C C . CYS A 1 109 ? -0.629 1.752 8.832 1.00 95.62 109 CYS A C 1
ATOM 872 O O . CYS A 1 109 ? -0.790 0.594 8.480 1.00 95.62 109 CYS A O 1
ATOM 874 N N . HIS A 1 110 ? 0.019 2.640 8.079 1.00 94.44 110 HIS A N 1
ATOM 875 C CA . HIS A 1 110 ? 0.773 2.251 6.894 1.00 94.44 110 HIS A CA 1
ATOM 876 C C . HIS A 1 110 ? 1.993 3.157 6.751 1.00 94.44 110 HIS A C 1
ATOM 878 O O . HIS A 1 110 ? 1.865 4.326 6.368 1.00 94.44 110 HIS A O 1
ATOM 884 N N . ILE A 1 111 ? 3.171 2.614 7.052 1.00 91.44 111 ILE A N 1
ATOM 885 C CA . ILE A 1 111 ? 4.428 3.376 7.122 1.00 91.44 111 ILE A CA 1
ATOM 886 C C . ILE A 1 111 ? 5.119 3.598 5.775 1.00 91.44 111 ILE A C 1
ATOM 888 O O . ILE A 1 111 ? 5.978 4.471 5.667 1.00 91.44 111 ILE A O 1
ATOM 892 N N . GLY A 1 112 ? 4.752 2.861 4.723 1.00 89.38 112 GLY A N 1
ATOM 893 C CA . GLY A 1 112 ? 5.291 3.098 3.387 1.00 89.38 112 GLY A CA 1
ATOM 894 C C . GLY A 1 112 ? 5.316 1.875 2.481 1.00 89.38 112 GLY A C 1
ATOM 895 O O . GLY A 1 112 ? 4.656 0.871 2.707 1.00 89.38 112 GLY A O 1
ATOM 896 N N . SER A 1 113 ? 6.092 1.965 1.403 1.00 89.81 113 SER A N 1
ATOM 897 C CA . SER A 1 113 ? 6.186 0.919 0.384 1.00 89.81 113 SER A CA 1
ATOM 898 C C . SER A 1 113 ? 7.638 0.559 0.101 1.00 89.81 113 SER A C 1
ATOM 900 O O . SER A 1 113 ? 8.501 1.428 0.127 1.00 89.81 113 SER A O 1
ATOM 902 N N . GLN A 1 114 ? 7.847 -0.686 -0.342 1.00 91.25 114 GLN A N 1
ATOM 903 C CA . GLN A 1 114 ? 9.148 -1.223 -0.746 1.00 91.25 114 GLN A CA 1
ATOM 904 C C . GLN A 1 114 ? 10.136 -1.301 0.429 1.00 91.25 114 GLN A C 1
ATOM 906 O O . GLN A 1 114 ? 11.322 -1.053 0.266 1.00 91.25 114 GLN A O 1
ATOM 911 N N . ILE A 1 115 ? 9.626 -1.641 1.612 1.00 91.75 115 ILE A N 1
ATOM 912 C CA . ILE A 1 115 ? 10.398 -1.768 2.848 1.00 91.75 115 ILE A CA 1
ATOM 913 C C . ILE A 1 115 ? 11.110 -3.119 2.835 1.00 91.75 115 ILE A C 1
ATOM 915 O O . ILE A 1 115 ? 10.471 -4.160 2.663 1.00 91.75 115 ILE A O 1
ATOM 919 N N . THR A 1 116 ? 12.432 -3.093 2.965 1.00 91.94 116 THR A N 1
ATOM 920 C CA . THR A 1 116 ? 13.302 -4.278 2.898 1.00 91.94 116 THR A CA 1
ATOM 921 C C . THR A 1 116 ? 14.015 -4.578 4.213 1.00 91.94 116 THR A C 1
ATOM 923 O O . THR A 1 116 ? 14.791 -5.524 4.254 1.00 91.94 116 THR A O 1
ATOM 926 N N . GLU A 1 117 ? 13.739 -3.801 5.259 1.00 92.56 117 GLU A N 1
ATOM 927 C CA . GLU A 1 117 ? 14.321 -3.890 6.605 1.00 92.56 117 GLU A CA 1
ATOM 928 C C . GLU A 1 117 ? 13.205 -4.127 7.631 1.00 92.56 117 GLU A C 1
ATOM 930 O O . GLU A 1 117 ? 12.087 -3.640 7.436 1.00 92.56 117 GLU A O 1
ATOM 935 N N . ILE A 1 118 ? 13.476 -4.903 8.688 1.00 94.81 118 ILE A N 1
ATOM 936 C CA . ILE A 1 118 ? 12.460 -5.319 9.680 1.00 94.81 118 ILE A CA 1
ATOM 937 C C . ILE A 1 118 ? 12.187 -4.230 10.714 1.00 94.81 118 ILE A C 1
ATOM 939 O O . ILE A 1 118 ? 11.080 -4.117 11.239 1.00 94.81 118 ILE A O 1
ATOM 943 N N . GLU A 1 119 ? 13.187 -3.397 10.972 1.00 94.88 119 GLU A N 1
ATOM 944 C CA . GLU A 1 119 ? 13.214 -2.390 12.021 1.00 94.88 119 GLU A CA 1
ATOM 945 C C . GLU A 1 119 ? 12.033 -1.406 11.931 1.00 94.88 119 GLU A C 1
ATOM 947 O O . GLU A 1 119 ? 11.389 -1.191 12.960 1.00 94.88 119 GLU A O 1
ATOM 952 N N . PRO A 1 120 ? 11.642 -0.877 10.749 1.00 94.06 120 PRO A N 1
ATOM 953 C CA . PRO A 1 120 ? 10.472 -0.006 10.649 1.00 94.06 120 PRO A CA 1
ATOM 954 C C . PRO A 1 120 ? 9.152 -0.685 11.037 1.00 94.06 120 PRO A C 1
ATOM 956 O O . PRO A 1 120 ? 8.306 -0.046 11.658 1.00 94.06 120 PRO A O 1
ATOM 959 N N . PHE A 1 121 ? 8.968 -1.969 10.705 1.00 96.19 121 PHE A N 1
ATOM 960 C CA . PHE A 1 121 ? 7.754 -2.713 11.069 1.00 96.19 121 PHE A CA 1
ATOM 961 C C . PHE A 1 121 ? 7.696 -3.000 12.572 1.00 96.19 121 PHE A C 1
ATOM 963 O O . PHE A 1 121 ? 6.625 -2.928 13.175 1.00 96.19 121 PHE A O 1
ATOM 970 N N . ILE A 1 122 ? 8.843 -3.288 13.195 1.00 97.38 122 ILE A N 1
ATOM 971 C CA . ILE A 1 122 ? 8.945 -3.427 14.653 1.00 97.38 122 ILE A CA 1
ATOM 972 C C . ILE A 1 122 ? 8.576 -2.099 15.325 1.00 97.38 122 ILE A C 1
ATOM 974 O O . ILE A 1 122 ? 7.688 -2.077 16.176 1.00 97.38 122 ILE A O 1
ATOM 978 N N . GLU A 1 123 ? 9.180 -0.985 14.896 1.00 96.31 123 GLU A N 1
ATOM 979 C CA . GLU A 1 123 ? 8.908 0.344 15.462 1.00 96.31 123 GLU A CA 1
ATOM 980 C C . GLU A 1 123 ? 7.430 0.749 15.305 1.00 96.31 123 GLU A C 1
ATOM 982 O O . GLU A 1 123 ? 6.817 1.278 16.237 1.00 96.31 123 GLU A O 1
ATOM 987 N N . GLU A 1 124 ? 6.833 0.484 14.138 1.00 96.12 124 GLU A N 1
ATOM 988 C CA . GLU A 1 124 ? 5.401 0.670 13.887 1.00 96.12 124 GLU A CA 1
ATOM 989 C C . GLU A 1 124 ? 4.555 -0.135 14.876 1.00 96.12 124 GLU A C 1
ATOM 991 O O . GLU A 1 124 ? 3.697 0.427 15.562 1.00 96.12 124 GLU A O 1
ATOM 996 N N . THR A 1 125 ? 4.830 -1.435 14.991 1.00 98.31 125 THR A N 1
ATOM 997 C CA . THR A 1 125 ? 4.057 -2.350 15.835 1.00 98.31 125 THR A CA 1
ATOM 998 C C . THR A 1 125 ? 4.134 -1.948 17.306 1.00 98.31 125 THR A C 1
ATOM 1000 O O . THR A 1 125 ? 3.109 -1.928 17.989 1.00 98.31 125 THR A O 1
ATOM 1003 N N . GLU A 1 126 ? 5.312 -1.568 17.808 1.00 98.12 126 GLU A N 1
ATOM 1004 C CA . GLU A 1 126 ? 5.493 -1.107 19.191 1.00 98.12 126 GLU A CA 1
ATOM 1005 C C . GLU A 1 126 ? 4.715 0.182 19.478 1.00 98.12 126 GLU A C 1
ATOM 1007 O O . GLU A 1 126 ? 4.000 0.277 20.483 1.00 98.12 126 GLU A O 1
ATOM 1012 N N . LYS A 1 127 ? 4.811 1.177 18.584 1.00 97.38 127 LYS A N 1
ATOM 1013 C CA . LYS A 1 127 ? 4.102 2.454 18.747 1.00 97.38 127 LYS A CA 1
ATOM 1014 C C . LYS A 1 127 ? 2.593 2.268 18.718 1.00 97.38 127 LYS A C 1
ATOM 1016 O O . LYS A 1 127 ? 1.904 2.822 19.574 1.00 97.38 127 LYS A O 1
ATOM 1021 N N . ILE A 1 128 ? 2.078 1.489 17.767 1.00 98.19 128 ILE A N 1
ATOM 1022 C CA . ILE A 1 128 ? 0.644 1.209 17.678 1.00 98.19 128 ILE A CA 1
ATOM 1023 C C . ILE A 1 128 ? 0.180 0.418 18.902 1.00 98.19 128 ILE A C 1
ATOM 1025 O O . ILE A 1 128 ? -0.807 0.809 19.519 1.00 98.19 128 ILE A O 1
ATOM 1029 N N . SER A 1 129 ? 0.924 -0.602 19.338 1.00 98.50 129 SER A N 1
ATOM 1030 C CA . SER A 1 129 ? 0.585 -1.388 20.535 1.00 98.50 129 SER A CA 1
ATOM 1031 C C . SER A 1 129 ? 0.458 -0.520 21.788 1.00 98.50 129 SER A C 1
ATOM 1033 O O . SER A 1 129 ? -0.471 -0.700 22.575 1.00 98.50 129 SER A O 1
ATOM 1035 N N . LYS A 1 130 ? 1.335 0.478 21.952 1.00 98.31 130 LYS A N 1
ATOM 1036 C CA . LYS A 1 130 ? 1.228 1.441 23.054 1.00 98.31 130 LYS A CA 1
ATOM 1037 C C . LYS A 1 130 ? -0.071 2.249 22.997 1.00 98.31 130 LYS A C 1
ATOM 1039 O O . LYS A 1 130 ? -0.740 2.382 24.014 1.00 98.31 130 LYS A O 1
ATOM 1044 N N . ILE A 1 131 ? -0.456 2.742 21.820 1.00 98.31 131 ILE A N 1
ATOM 1045 C CA . ILE A 1 131 ? -1.718 3.480 21.645 1.00 98.31 131 ILE A CA 1
ATOM 1046 C C . ILE A 1 131 ? -2.916 2.584 21.964 1.00 98.31 131 ILE A C 1
ATOM 1048 O O . ILE A 1 131 ? -3.870 3.040 22.588 1.00 98.31 131 ILE A O 1
ATOM 1052 N N . VAL A 1 132 ? -2.886 1.316 21.545 1.00 98.69 132 VAL A N 1
ATOM 1053 C CA . VAL A 1 132 ? -3.963 0.363 21.846 1.00 98.69 132 VAL A CA 1
ATOM 1054 C C . VAL A 1 132 ? -4.114 0.169 23.356 1.00 98.69 132 VAL A C 1
ATOM 1056 O O . VAL A 1 132 ? -5.240 0.184 23.848 1.00 98.69 132 VAL A O 1
ATOM 1059 N N . MET A 1 133 ? -3.007 0.067 24.099 1.00 98.62 133 MET A N 1
ATOM 1060 C CA . MET A 1 133 ? -3.043 0.036 25.567 1.00 98.62 133 MET A CA 1
ATOM 1061 C C . MET A 1 133 ? -3.595 1.337 26.164 1.00 98.62 133 MET A C 1
ATOM 1063 O O . MET A 1 133 ? -4.496 1.284 26.996 1.00 98.62 133 MET A O 1
ATOM 1067 N N . ASP A 1 134 ? -3.142 2.502 25.691 1.00 98.38 134 ASP A N 1
ATOM 1068 C CA . ASP A 1 134 ? -3.647 3.802 26.159 1.00 98.38 134 ASP A CA 1
ATOM 1069 C C . ASP A 1 134 ? -5.170 3.948 25.912 1.00 98.38 134 ASP A C 1
ATOM 1071 O O . ASP A 1 134 ? -5.895 4.541 26.716 1.00 98.38 134 ASP A O 1
ATOM 1075 N N . LEU A 1 135 ? -5.682 3.395 24.803 1.00 98.56 135 LEU A N 1
ATOM 1076 C CA . LEU A 1 135 ? -7.116 3.338 24.488 1.00 98.56 135 LEU A CA 1
ATOM 1077 C C . LEU A 1 135 ? -7.871 2.353 25.393 1.00 98.56 135 LEU A C 1
ATOM 1079 O O . LEU A 1 135 ? -8.972 2.668 25.860 1.00 98.56 135 LEU A O 1
ATOM 1083 N N . HIS A 1 136 ? -7.280 1.189 25.668 1.00 98.50 136 HIS A N 1
ATOM 1084 C CA . HIS A 1 136 ? -7.834 0.194 26.583 1.00 98.50 136 HIS A CA 1
ATOM 1085 C C . HIS A 1 136 ? -8.024 0.771 27.992 1.00 98.50 136 HIS A C 1
ATOM 1087 O O . HIS A 1 136 ? -9.112 0.647 28.560 1.00 98.50 136 HIS A O 1
ATOM 1093 N N . ASP A 1 137 ? -7.032 1.505 28.500 1.00 98.19 137 ASP A N 1
ATOM 1094 C CA . ASP A 1 137 ? -7.057 2.131 29.828 1.00 98.19 137 ASP A CA 1
ATOM 1095 C C . ASP A 1 137 ? -8.186 3.166 29.992 1.00 98.19 137 ASP A C 1
ATOM 1097 O O . ASP A 1 137 ? -8.683 3.392 31.098 1.00 98.19 137 ASP A O 1
ATOM 1101 N N . ILE A 1 138 ? -8.656 3.770 28.892 1.00 97.75 138 ILE A N 1
ATOM 1102 C CA . ILE A 1 138 ? -9.812 4.687 28.889 1.00 97.75 138 ILE A CA 1
ATOM 1103 C C . ILE A 1 138 ? -11.139 4.001 28.510 1.00 97.75 138 ILE A C 1
ATOM 1105 O O . ILE A 1 138 ? -12.166 4.667 28.306 1.00 97.75 138 ILE A O 1
ATOM 1109 N N . GLY A 1 139 ? -11.142 2.669 28.435 1.00 97.81 139 GLY A N 1
ATOM 1110 C CA . GLY A 1 139 ? -12.316 1.835 28.185 1.00 97.81 139 GLY A CA 1
ATOM 1111 C C . GLY A 1 139 ? -12.706 1.705 26.711 1.00 97.81 139 GLY A C 1
ATOM 1112 O O . GLY A 1 139 ? -13.882 1.484 26.419 1.00 97.81 139 GLY A O 1
ATOM 1113 N N . ILE A 1 140 ? -11.764 1.878 25.780 1.00 98.25 140 ILE A N 1
ATOM 1114 C CA . ILE A 1 140 ? -11.966 1.650 24.344 1.00 98.25 140 ILE A CA 1
ATOM 1115 C C . ILE A 1 140 ? -11.226 0.369 23.952 1.00 98.25 140 ILE A C 1
ATOM 1117 O O . ILE A 1 140 ? -10.010 0.361 23.795 1.00 98.25 140 ILE A O 1
ATOM 1121 N N . ASN A 1 141 ? -11.979 -0.717 23.775 1.00 98.00 141 ASN A N 1
ATOM 1122 C CA . ASN A 1 141 ? -11.440 -2.017 23.376 1.00 98.00 141 ASN A CA 1
ATOM 1123 C C . ASN A 1 141 ? -11.548 -2.187 21.863 1.00 98.00 141 ASN A C 1
ATOM 1125 O O . ASN A 1 141 ? -12.656 -2.207 21.321 1.00 98.00 141 ASN A O 1
ATOM 1129 N N . LEU A 1 142 ? -10.405 -2.298 21.192 1.00 98.62 142 LEU A N 1
ATOM 1130 C CA . LEU A 1 142 ? -10.338 -2.494 19.748 1.00 98.62 142 LEU A CA 1
ATOM 1131 C C . LEU A 1 142 ? -10.435 -3.983 19.408 1.00 98.62 142 LEU A C 1
ATOM 1133 O O . LEU A 1 142 ? -9.992 -4.834 20.169 1.00 98.62 142 LEU A O 1
ATOM 1137 N N . LYS A 1 143 ? -11.015 -4.297 18.252 1.00 98.50 143 LYS A N 1
ATOM 1138 C CA . LYS A 1 143 ? -11.102 -5.660 17.715 1.00 98.50 143 LYS A CA 1
ATOM 1139 C C . LYS A 1 143 ? -9.899 -6.018 16.848 1.00 98.50 143 LYS A C 1
ATOM 1141 O O . LYS A 1 143 ? -9.528 -7.184 16.823 1.00 98.50 143 LYS A O 1
ATOM 1146 N N . PHE A 1 144 ? -9.296 -5.039 16.170 1.00 98.75 144 PHE A N 1
ATOM 1147 C CA . PHE A 1 144 ? -8.139 -5.277 15.310 1.00 98.75 144 PHE A CA 1
ATOM 1148 C C . PHE A 1 144 ? -7.084 -4.165 15.355 1.00 98.75 144 PHE A C 1
ATOM 1150 O O . PHE A 1 144 ? -7.385 -2.992 15.615 1.00 98.75 144 PHE A O 1
ATOM 1157 N N . VAL A 1 145 ? -5.857 -4.562 15.024 1.00 98.69 145 VAL A N 1
ATOM 1158 C CA . VAL A 1 145 ? -4.742 -3.711 14.607 1.00 98.69 145 VAL A CA 1
ATOM 1159 C C . VAL A 1 145 ? -4.415 -4.046 13.161 1.00 98.69 145 VAL A C 1
ATOM 1161 O O . VAL A 1 145 ? -4.139 -5.193 12.832 1.00 98.69 145 VAL A O 1
ATOM 1164 N N . ASP A 1 146 ? -4.426 -3.036 12.308 1.00 98.62 146 ASP A N 1
ATOM 1165 C CA . ASP A 1 146 ? -4.036 -3.130 10.909 1.00 98.62 146 ASP A CA 1
ATOM 1166 C C . ASP A 1 146 ? -2.701 -2.402 10.712 1.00 98.62 146 ASP A C 1
ATOM 1168 O O . ASP A 1 146 ? -2.610 -1.192 10.926 1.00 98.62 146 ASP A O 1
ATOM 1172 N N . LEU A 1 147 ? -1.652 -3.146 10.360 1.00 97.88 147 LEU A N 1
ATOM 1173 C CA . LEU A 1 147 ? -0.307 -2.604 10.112 1.00 97.88 147 LEU A CA 1
ATOM 1174 C C . LEU A 1 147 ? -0.066 -2.305 8.623 1.00 97.88 147 LEU A C 1
ATOM 1176 O O . LEU A 1 147 ? 1.063 -2.074 8.189 1.00 97.88 147 LEU A O 1
ATOM 1180 N N . GLY A 1 148 ? -1.127 -2.338 7.814 1.00 96.62 148 GLY A N 1
ATOM 1181 C CA . GLY A 1 148 ? -1.068 -1.998 6.408 1.00 96.62 148 GLY A CA 1
ATOM 1182 C C . GLY A 1 148 ? -0.157 -2.940 5.623 1.00 96.62 148 GLY A C 1
ATOM 1183 O O . GLY A 1 148 ? 0.069 -4.103 5.966 1.00 96.62 148 GLY A O 1
ATOM 1184 N N . GLY A 1 149 ? 0.329 -2.451 4.485 1.00 95.00 149 GLY A N 1
ATOM 1185 C CA . GLY A 1 149 ? 1.296 -3.160 3.651 1.00 95.00 149 GLY A CA 1
ATOM 1186 C C . GLY A 1 149 ? 2.687 -2.541 3.706 1.00 95.00 149 GLY A C 1
ATOM 1187 O O . GLY A 1 149 ? 2.991 -1.681 4.523 1.00 95.00 149 GLY A O 1
ATOM 1188 N N . GLY A 1 150 ? 3.518 -2.906 2.732 1.00 92.75 150 GLY A N 1
ATOM 1189 C CA . GLY A 1 150 ? 4.785 -2.212 2.493 1.00 92.75 150 GLY A CA 1
ATOM 1190 C C . GLY A 1 150 ? 5.946 -3.124 2.148 1.00 92.75 150 GLY A C 1
ATOM 1191 O O . GLY A 1 150 ? 6.914 -2.641 1.560 1.00 92.75 150 GLY A O 1
ATOM 1192 N N . LEU A 1 151 ? 5.804 -4.424 2.430 1.00 94.50 151 LEU A N 1
ATOM 1193 C CA . LEU A 1 151 ? 6.820 -5.442 2.183 1.00 94.50 151 LEU A CA 1
ATOM 1194 C C . LEU A 1 151 ? 7.383 -5.345 0.757 1.00 94.50 151 LEU A C 1
ATOM 1196 O O . LEU A 1 151 ? 6.640 -5.304 -0.236 1.00 94.50 151 LEU A O 1
ATOM 1200 N N . GLY A 1 152 ? 8.706 -5.228 0.677 1.00 92.25 152 GLY A N 1
ATOM 1201 C CA . GLY A 1 152 ? 9.440 -5.080 -0.568 1.00 92.25 152 GLY A CA 1
ATOM 1202 C C . GLY A 1 152 ? 9.455 -6.341 -1.423 1.00 92.25 152 GLY A C 1
ATOM 1203 O O . GLY A 1 152 ? 9.117 -7.434 -0.985 1.00 92.25 152 GLY A O 1
ATOM 1204 N N . ILE A 1 153 ? 9.844 -6.155 -2.683 1.00 92.44 153 ILE A N 1
ATOM 1205 C CA . ILE A 1 153 ? 10.107 -7.239 -3.639 1.00 92.44 153 ILE A CA 1
ATOM 1206 C C . ILE A 1 153 ? 11.401 -6.986 -4.412 1.00 92.44 153 ILE A C 1
ATOM 1208 O O . ILE A 1 153 ? 11.858 -5.844 -4.510 1.00 92.44 153 ILE A O 1
ATOM 1212 N N . ASP A 1 154 ? 11.963 -8.034 -5.003 1.00 92.88 154 ASP A N 1
ATOM 1213 C CA . ASP A 1 154 ? 13.185 -7.959 -5.802 1.00 92.88 154 ASP A CA 1
ATOM 1214 C C . ASP A 1 154 ? 12.952 -7.331 -7.186 1.00 92.88 154 ASP A C 1
ATOM 1216 O O . ASP A 1 154 ? 12.618 -8.016 -8.145 1.00 92.88 154 ASP A O 1
ATOM 1220 N N . TYR A 1 155 ? 13.160 -6.020 -7.317 1.00 90.12 155 TYR A N 1
ATOM 1221 C CA . TYR A 1 155 ? 13.092 -5.347 -8.621 1.00 90.12 155 TYR A CA 1
ATOM 1222 C C . TYR A 1 155 ? 14.292 -5.620 -9.535 1.00 90.12 155 TYR A C 1
ATOM 1224 O O . TYR A 1 155 ? 14.193 -5.402 -10.751 1.00 90.12 155 TYR A O 1
ATOM 1232 N N . LEU A 1 156 ? 15.430 -6.024 -8.964 1.00 90.12 156 LEU A N 1
ATOM 1233 C CA . LEU A 1 156 ? 16.692 -6.147 -9.687 1.00 90.12 156 LEU A CA 1
ATOM 1234 C C . LEU A 1 156 ? 16.812 -7.509 -10.367 1.00 90.12 156 LEU A C 1
ATOM 1236 O O . LEU A 1 156 ? 17.303 -7.566 -11.499 1.00 90.12 156 LEU A O 1
ATOM 1240 N N . HIS A 1 157 ? 16.323 -8.572 -9.722 1.00 88.25 157 HIS A N 1
ATOM 1241 C CA . HIS A 1 157 ? 16.427 -9.950 -10.201 1.00 88.25 157 HIS A CA 1
ATOM 1242 C C . HIS A 1 157 ? 17.860 -10.301 -10.628 1.00 88.25 157 HIS A C 1
ATOM 1244 O O . HIS A 1 157 ? 18.093 -10.836 -11.716 1.00 88.25 157 HIS A O 1
ATOM 1250 N N . ASP A 1 158 ? 18.835 -9.936 -9.795 1.00 87.12 158 ASP A N 1
ATOM 1251 C CA . ASP A 1 158 ? 20.266 -10.171 -10.023 1.00 87.12 158 ASP A CA 1
ATOM 1252 C C . ASP A 1 158 ? 20.838 -11.319 -9.171 1.00 87.12 158 ASP A C 1
ATOM 1254 O O . ASP A 1 158 ? 22.019 -11.639 -9.286 1.00 87.12 158 ASP A O 1
ATOM 1258 N N . GLY A 1 159 ? 19.992 -11.957 -8.355 1.00 86.31 159 GLY A N 1
ATOM 1259 C CA . GLY A 1 159 ? 20.359 -13.066 -7.475 1.00 86.31 159 GLY A CA 1
ATOM 1260 C C . GLY A 1 159 ? 20.899 -12.647 -6.106 1.00 86.31 159 GLY A C 1
ATOM 1261 O O . GLY A 1 159 ? 21.182 -13.527 -5.300 1.00 86.31 159 GLY A O 1
ATOM 1262 N N . ASN A 1 160 ? 21.005 -11.345 -5.815 1.00 86.88 160 ASN A N 1
ATOM 1263 C CA . ASN A 1 160 ? 21.532 -10.824 -4.548 1.00 86.88 160 ASN A CA 1
ATOM 1264 C C . ASN A 1 160 ? 20.455 -10.170 -3.668 1.00 86.88 160 ASN A C 1
ATOM 1266 O O . ASN A 1 160 ? 20.778 -9.391 -2.772 1.00 86.88 160 ASN A O 1
ATOM 1270 N N . TYR A 1 161 ? 19.174 -10.451 -3.921 1.00 86.44 161 TYR A N 1
ATOM 1271 C CA . TYR A 1 161 ? 18.095 -9.896 -3.114 1.00 86.44 161 TYR A CA 1
ATOM 1272 C C . TYR A 1 161 ? 18.127 -10.448 -1.689 1.00 86.44 161 TYR A C 1
ATOM 1274 O O . TYR A 1 161 ? 18.009 -11.651 -1.471 1.00 86.44 161 TYR A O 1
ATOM 1282 N N . ASN A 1 162 ? 18.254 -9.541 -0.727 1.00 85.62 162 ASN A N 1
ATOM 1283 C CA . ASN A 1 162 ? 18.312 -9.818 0.705 1.00 85.62 162 ASN A CA 1
ATOM 1284 C C . ASN A 1 162 ? 17.213 -9.071 1.481 1.00 85.62 162 ASN A C 1
ATOM 1286 O O . ASN A 1 162 ? 17.398 -8.751 2.651 1.00 85.62 162 ASN A O 1
ATOM 1290 N N . GLY A 1 163 ? 16.103 -8.735 0.816 1.00 87.31 163 GLY A N 1
ATOM 1291 C CA . GLY A 1 163 ? 14.974 -8.085 1.474 1.00 87.31 163 GLY A CA 1
ATOM 1292 C C . GLY A 1 163 ? 14.128 -9.061 2.289 1.00 87.31 163 GLY A C 1
ATOM 1293 O O . GLY A 1 163 ? 14.227 -10.277 2.130 1.00 87.31 163 GLY A O 1
ATOM 1294 N N . LEU A 1 164 ? 13.274 -8.496 3.139 1.00 92.50 164 LEU A N 1
ATOM 1295 C CA . LEU A 1 164 ? 12.405 -9.244 4.044 1.00 92.50 164 LEU A CA 1
ATOM 1296 C C . LEU A 1 164 ? 11.496 -10.266 3.362 1.00 92.50 164 LEU A C 1
ATOM 1298 O O . LEU A 1 164 ? 10.835 -9.982 2.358 1.00 92.50 164 LEU A O 1
ATOM 1302 N N . THR A 1 165 ? 11.367 -11.416 4.015 1.00 94.06 165 THR A N 1
ATOM 1303 C CA . THR A 1 165 ? 10.313 -12.396 3.758 1.00 94.06 165 THR A CA 1
ATOM 1304 C C . THR A 1 165 ? 9.107 -12.179 4.679 1.00 94.06 165 THR A C 1
ATOM 1306 O O . THR A 1 165 ? 9.151 -11.404 5.637 1.00 94.06 165 THR A O 1
ATOM 1309 N N . TYR A 1 166 ? 8.003 -12.883 4.407 1.00 94.81 166 TYR A N 1
ATOM 1310 C CA . TYR A 1 166 ? 6.862 -12.904 5.328 1.00 94.81 166 TYR A CA 1
ATOM 1311 C C . TYR A 1 166 ? 7.194 -13.582 6.661 1.00 94.81 166 TYR A C 1
ATOM 1313 O O . TYR A 1 166 ? 6.642 -13.173 7.679 1.00 94.81 166 TYR A O 1
ATOM 1321 N N . ASP A 1 167 ? 8.101 -14.563 6.668 1.00 96.56 167 ASP A N 1
ATOM 1322 C CA . ASP A 1 167 ? 8.548 -15.211 7.902 1.00 96.56 167 ASP A CA 1
ATOM 1323 C C . ASP A 1 167 ? 9.356 -14.229 8.760 1.00 96.56 167 ASP A C 1
ATOM 1325 O O . ASP A 1 167 ? 9.135 -14.145 9.965 1.00 96.56 167 ASP A O 1
ATOM 1329 N N . ASP A 1 168 ? 10.230 -13.422 8.147 1.00 96.75 168 ASP A N 1
ATOM 1330 C CA . ASP A 1 168 ? 10.972 -12.369 8.856 1.00 96.75 168 ASP A CA 1
ATOM 1331 C C . ASP A 1 168 ? 10.022 -11.327 9.456 1.00 96.75 168 ASP A C 1
ATOM 1333 O O . ASP A 1 168 ? 10.155 -10.963 10.626 1.00 96.75 168 ASP A O 1
ATOM 1337 N N . LEU A 1 169 ? 9.026 -10.888 8.674 1.00 97.31 169 LEU A N 1
ATOM 1338 C CA . LEU A 1 169 ? 7.995 -9.963 9.143 1.00 97.31 169 LEU A CA 1
ATOM 1339 C C . LEU A 1 169 ? 7.230 -10.548 10.336 1.00 97.31 169 LEU A C 1
ATOM 1341 O O . LEU A 1 169 ? 7.121 -9.896 11.372 1.00 97.31 169 LEU A O 1
ATOM 1345 N N . ALA A 1 170 ? 6.743 -11.783 10.208 1.00 97.50 170 ALA A N 1
ATOM 1346 C CA . ALA A 1 170 ? 6.006 -12.480 11.255 1.00 97.50 170 ALA A CA 1
ATOM 1347 C C . ALA A 1 170 ? 6.840 -12.625 12.538 1.00 97.50 170 ALA A C 1
ATOM 1349 O O . ALA A 1 170 ? 6.364 -12.285 13.621 1.00 97.50 170 ALA A O 1
ATOM 1350 N N . ASN A 1 171 ? 8.100 -13.048 12.414 1.00 97.94 171 ASN A N 1
ATOM 1351 C CA . ASN A 1 171 ? 9.022 -13.190 13.541 1.00 97.94 171 ASN A CA 1
ATOM 1352 C C . ASN A 1 171 ? 9.296 -11.855 14.252 1.00 97.94 171 ASN A C 1
ATOM 1354 O O . ASN A 1 171 ? 9.504 -11.850 15.465 1.00 97.94 171 ASN A O 1
ATOM 1358 N N . GLY A 1 172 ? 9.284 -10.734 13.522 1.00 97.62 172 GLY A N 1
ATOM 1359 C CA . GLY A 1 172 ? 9.469 -9.401 14.096 1.00 97.62 172 GLY A CA 1
ATOM 1360 C C . GLY A 1 172 ? 8.241 -8.866 14.838 1.00 97.62 172 GLY A C 1
ATOM 1361 O O . GLY A 1 172 ? 8.392 -8.279 15.907 1.00 97.62 172 GLY A O 1
ATOM 1362 N N . ILE A 1 173 ? 7.029 -9.069 14.305 1.00 98.12 173 ILE A N 1
ATOM 1363 C CA . ILE A 1 173 ? 5.820 -8.386 14.812 1.00 98.12 173 ILE A CA 1
ATOM 1364 C C . ILE A 1 173 ? 4.944 -9.247 15.733 1.00 98.12 173 ILE A C 1
ATOM 1366 O O . ILE A 1 173 ? 4.327 -8.712 16.656 1.00 98.12 173 ILE A O 1
ATOM 1370 N N . ILE A 1 174 ? 4.892 -10.573 15.538 1.00 98.25 174 ILE A N 1
ATOM 1371 C CA . ILE A 1 174 ? 4.025 -11.463 16.334 1.00 98.25 174 ILE A CA 1
ATOM 1372 C C . ILE A 1 174 ? 4.346 -11.396 17.836 1.00 98.25 174 ILE A C 1
ATOM 1374 O O . ILE A 1 174 ? 3.403 -11.239 18.613 1.00 98.25 174 ILE A O 1
ATOM 1378 N N . PRO A 1 175 ? 5.620 -11.429 18.286 1.00 98.62 175 PRO A N 1
ATOM 1379 C CA . PRO A 1 175 ? 5.928 -11.358 19.717 1.00 98.62 175 PRO A CA 1
ATOM 1380 C C . PRO A 1 175 ? 5.393 -10.088 20.397 1.00 98.62 175 PRO A C 1
ATOM 1382 O O . PRO A 1 175 ? 5.001 -10.117 21.566 1.00 98.62 175 PRO A O 1
ATOM 1385 N N . ILE A 1 176 ? 5.347 -8.973 19.662 1.00 98.69 176 ILE A N 1
ATOM 1386 C CA . ILE A 1 176 ? 4.840 -7.690 20.159 1.00 98.69 176 ILE A CA 1
ATOM 1387 C C . ILE A 1 176 ? 3.316 -7.761 20.321 1.00 98.69 176 ILE A C 1
ATOM 1389 O O . ILE A 1 176 ? 2.797 -7.379 21.371 1.00 98.69 176 ILE A O 1
ATOM 1393 N N . ILE A 1 177 ? 2.608 -8.318 19.332 1.00 98.50 177 ILE A N 1
ATOM 1394 C CA . ILE A 1 177 ? 1.151 -8.518 19.381 1.00 98.50 177 ILE A CA 1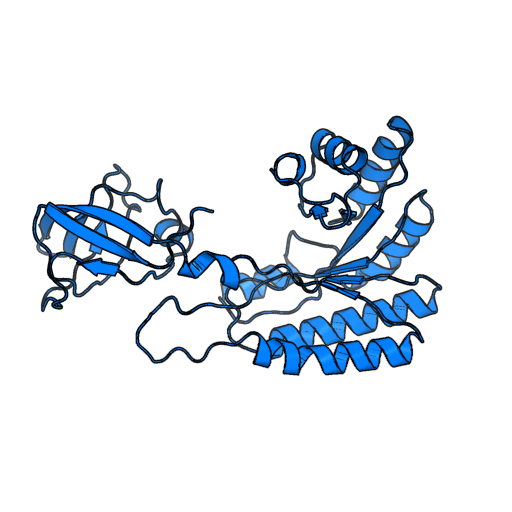
ATOM 1395 C C . ILE A 1 177 ? 0.754 -9.508 20.485 1.00 98.50 177 ILE A C 1
ATOM 1397 O O . ILE A 1 177 ? -0.203 -9.267 21.217 1.00 98.50 177 ILE A O 1
ATOM 1401 N N . GLU A 1 178 ? 1.507 -10.589 20.686 1.00 98.44 178 GLU A N 1
ATOM 1402 C CA . GLU A 1 178 ? 1.263 -11.519 21.795 1.00 98.44 178 GLU A CA 1
ATOM 1403 C C . GLU A 1 178 ? 1.432 -10.848 23.164 1.00 98.44 178 GLU A C 1
ATOM 1405 O O . GLU A 1 178 ? 0.673 -11.120 24.098 1.00 98.44 178 GLU A O 1
ATOM 1410 N N . ASN A 1 179 ? 2.426 -9.967 23.305 1.00 98.62 179 ASN A N 1
ATOM 1411 C CA . ASN A 1 179 ? 2.608 -9.189 24.525 1.00 98.62 179 ASN A CA 1
ATOM 1412 C C . ASN A 1 179 ? 1.472 -8.175 24.733 1.00 98.62 179 ASN A C 1
ATOM 1414 O O . ASN A 1 179 ? 0.987 -8.029 25.855 1.00 98.62 179 ASN A O 1
ATOM 1418 N N . LEU A 1 180 ? 1.004 -7.533 23.658 1.00 98.62 180 LEU A N 1
ATOM 1419 C CA . LEU A 1 180 ? -0.178 -6.674 23.683 1.00 98.62 180 LEU A CA 1
ATOM 1420 C C . LEU A 1 180 ? -1.418 -7.451 24.153 1.00 98.62 180 LEU A C 1
ATOM 1422 O O . LEU A 1 180 ? -2.075 -7.019 25.095 1.00 98.62 180 LEU A O 1
ATOM 1426 N N . ASN A 1 181 ? -1.687 -8.635 23.594 1.00 98.56 181 ASN A N 1
ATOM 1427 C CA . ASN A 1 181 ? -2.821 -9.484 23.988 1.00 98.56 181 ASN A CA 1
ATOM 1428 C C . ASN A 1 181 ? -2.803 -9.840 25.482 1.00 98.56 181 ASN A C 1
ATOM 1430 O O . ASN A 1 181 ? -3.837 -9.806 26.152 1.00 98.56 181 ASN A O 1
ATOM 1434 N N . LYS A 1 182 ? -1.619 -10.131 26.040 1.00 98.38 182 LYS A N 1
ATOM 1435 C CA . LYS A 1 182 ? -1.459 -10.364 27.486 1.00 98.38 182 LYS A CA 1
ATOM 1436 C C . LYS A 1 182 ? -1.825 -9.128 28.309 1.00 98.38 182 LYS A C 1
ATOM 1438 O O . LYS A 1 182 ? -2.466 -9.277 29.345 1.00 98.38 182 LYS A O 1
ATOM 1443 N N . GLY A 1 183 ? -1.426 -7.938 27.857 1.00 98.12 183 GLY A N 1
ATOM 1444 C CA . GLY A 1 183 ? -1.761 -6.667 28.505 1.00 98.12 183 GLY A CA 1
ATOM 1445 C C . GLY A 1 183 ? -3.251 -6.326 28.435 1.00 98.12 183 GLY A C 1
ATOM 1446 O O . GLY A 1 183 ? -3.810 -5.844 29.415 1.00 98.12 183 GLY A O 1
ATOM 1447 N N . LEU A 1 184 ? -3.898 -6.632 27.309 1.00 98.25 184 LEU A N 1
ATOM 1448 C CA . LEU A 1 184 ? -5.323 -6.384 27.072 1.00 98.25 184 LEU A CA 1
ATOM 1449 C C . LEU A 1 184 ? -6.249 -7.381 27.785 1.00 98.25 184 LEU A C 1
ATOM 1451 O O . LEU A 1 184 ? -7.408 -7.070 28.063 1.00 98.25 184 LEU A O 1
ATOM 1455 N N . GLY A 1 185 ? -5.774 -8.603 28.040 1.00 98.25 185 GLY A N 1
ATOM 1456 C CA . GLY A 1 185 ? -6.600 -9.694 28.563 1.00 98.25 185 GLY A CA 1
ATOM 1457 C C . GLY A 1 185 ? -7.579 -10.285 27.537 1.00 98.25 185 GLY A C 1
ATOM 1458 O O . GLY A 1 185 ? -8.479 -11.035 27.915 1.00 98.25 185 GLY A O 1
ATOM 1459 N N . TYR A 1 186 ? -7.418 -9.956 26.253 1.00 98.19 186 TYR A N 1
ATOM 1460 C CA . TYR A 1 186 ? -8.144 -10.532 25.121 1.00 98.19 186 TYR A CA 1
ATOM 1461 C C . TYR A 1 186 ? -7.250 -10.554 23.877 1.00 98.19 186 TYR A C 1
ATOM 1463 O O . TYR A 1 186 ? -6.233 -9.865 23.817 1.00 98.19 186 TYR A O 1
ATOM 1471 N N . GLU A 1 187 ? -7.628 -11.359 22.886 1.00 97.81 187 GLU A N 1
ATOM 1472 C CA . GLU A 1 187 ? -6.918 -11.427 21.609 1.00 97.81 187 GLU A CA 1
ATOM 1473 C C . GLU A 1 187 ? -7.398 -10.323 20.666 1.00 97.81 187 GLU A C 1
ATOM 1475 O O . GLU A 1 187 ? -8.595 -10.212 20.389 1.00 97.81 187 GLU A O 1
ATOM 1480 N N . ILE A 1 188 ? -6.457 -9.519 20.169 1.00 98.12 188 ILE A N 1
ATOM 1481 C CA . ILE A 1 188 ? -6.687 -8.562 19.090 1.00 98.12 188 ILE A CA 1
ATOM 1482 C C . ILE A 1 188 ? -6.326 -9.195 17.743 1.00 98.12 188 ILE A C 1
ATOM 1484 O O . ILE A 1 188 ? -5.313 -9.885 17.616 1.00 98.12 188 ILE A O 1
ATOM 1488 N N . GLU A 1 189 ? -7.158 -8.971 16.729 1.00 98.25 189 GLU A N 1
ATOM 1489 C CA . GLU A 1 189 ? -6.891 -9.443 15.371 1.00 98.25 189 GLU A CA 1
ATOM 1490 C C . GLU A 1 189 ? -5.785 -8.601 14.719 1.00 98.25 189 GLU A C 1
ATOM 1492 O O . GLU A 1 189 ? -5.817 -7.371 14.780 1.00 98.25 189 GLU A O 1
ATOM 1497 N N . LEU A 1 190 ? -4.812 -9.255 14.082 1.00 98.19 190 LEU A N 1
ATOM 1498 C CA . LEU A 1 190 ? -3.778 -8.597 13.285 1.00 98.19 190 LEU A CA 1
ATOM 1499 C C . LEU A 1 190 ? -4.159 -8.641 11.801 1.00 98.19 190 LEU A C 1
ATOM 1501 O O . LEU A 1 190 ? -4.339 -9.719 11.237 1.00 98.19 190 LEU A O 1
ATOM 1505 N N . ILE A 1 191 ? -4.217 -7.473 11.166 1.00 98.31 191 ILE A N 1
ATOM 1506 C CA . ILE A 1 191 ? -4.503 -7.296 9.741 1.00 98.31 191 ILE A CA 1
ATOM 1507 C C . ILE A 1 191 ? -3.253 -6.755 9.036 1.00 98.31 191 ILE A C 1
ATOM 1509 O O . ILE A 1 191 ? -2.523 -5.923 9.576 1.00 98.31 191 ILE A O 1
ATOM 1513 N N . LEU A 1 192 ? -3.014 -7.251 7.820 1.00 97.62 192 LEU A N 1
ATOM 1514 C CA . LEU A 1 192 ? -1.991 -6.764 6.896 1.00 97.62 192 LEU A CA 1
ATOM 1515 C C . LEU A 1 192 ? -2.640 -6.471 5.536 1.00 97.62 192 LEU A C 1
ATOM 1517 O O . LEU A 1 192 ? -3.518 -7.212 5.089 1.00 97.62 192 LEU A O 1
ATOM 1521 N N . GLU A 1 193 ? -2.140 -5.460 4.825 1.00 96.81 193 GLU A N 1
ATOM 1522 C CA . GLU A 1 193 ? -2.617 -5.034 3.499 1.00 96.81 193 GLU A CA 1
ATOM 1523 C C . GLU A 1 193 ? -1.552 -5.237 2.388 1.00 96.81 193 GLU A C 1
ATOM 1525 O O . GLU A 1 193 ? -1.140 -4.290 1.699 1.00 96.81 193 GLU A O 1
ATOM 1530 N N . PRO A 1 194 ? -1.031 -6.462 2.170 1.00 95.25 194 PRO A N 1
ATOM 1531 C CA . PRO A 1 194 ? -0.007 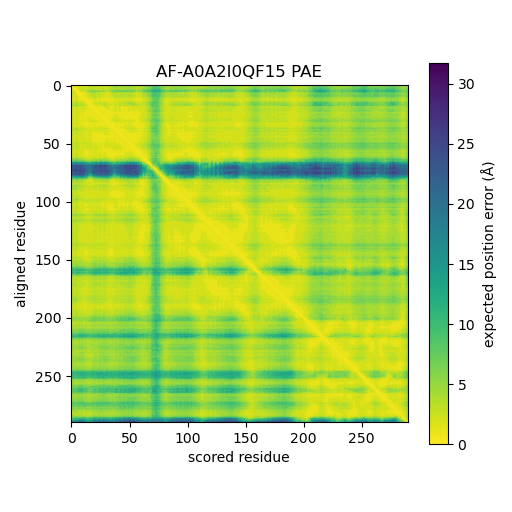-6.696 1.161 1.00 95.25 194 PRO A CA 1
ATOM 1532 C C . PRO A 1 194 ? -0.562 -6.517 -0.260 1.00 95.25 194 PRO A C 1
ATOM 1534 O O . PRO A 1 194 ? -1.338 -7.317 -0.771 1.00 95.25 194 PRO A O 1
ATOM 1537 N N . GLY A 1 195 ? -0.108 -5.471 -0.950 1.00 93.31 195 GLY A N 1
ATOM 1538 C CA . GLY A 1 195 ? -0.382 -5.281 -2.377 1.00 93.31 195 GLY A CA 1
ATOM 1539 C C . GLY A 1 195 ? 0.773 -5.770 -3.249 1.00 93.31 195 GLY A C 1
ATOM 1540 O O . GLY A 1 195 ? 0.705 -6.796 -3.925 1.00 93.31 195 GLY A O 1
ATOM 1541 N N . ARG A 1 196 ? 1.869 -5.001 -3.239 1.00 92.38 196 ARG A N 1
ATOM 1542 C CA . ARG A 1 196 ? 3.032 -5.204 -4.118 1.00 92.38 196 ARG A CA 1
ATOM 1543 C C . ARG A 1 196 ? 3.655 -6.593 -3.972 1.00 92.38 196 ARG A C 1
ATOM 1545 O O . ARG A 1 196 ? 3.995 -7.188 -4.988 1.00 92.38 196 ARG A O 1
ATOM 1552 N N . SER A 1 197 ? 3.793 -7.082 -2.747 1.00 92.62 197 SER A N 1
ATOM 1553 C CA . SER A 1 197 ? 4.408 -8.372 -2.428 1.00 92.62 197 SER A CA 1
ATOM 1554 C C . SER A 1 197 ? 3.604 -9.575 -2.925 1.00 92.62 197 SER A C 1
ATOM 1556 O O . SER A 1 197 ? 4.191 -10.623 -3.167 1.00 92.62 197 SER A O 1
ATOM 1558 N N . ILE A 1 198 ? 2.290 -9.432 -3.133 1.00 91.88 198 ILE A N 1
ATOM 1559 C CA . ILE A 1 198 ? 1.446 -10.502 -3.684 1.00 91.88 198 ILE A CA 1
ATOM 1560 C C . ILE A 1 198 ? 1.438 -10.457 -5.211 1.00 91.88 198 ILE A C 1
ATOM 1562 O O . ILE A 1 198 ? 1.755 -11.446 -5.867 1.00 91.88 198 ILE A O 1
ATOM 1566 N N . VAL A 1 199 ? 1.070 -9.315 -5.801 1.00 91.44 199 VAL A N 1
ATOM 1567 C CA . VAL A 1 199 ? 0.785 -9.252 -7.250 1.00 91.44 199 VAL A CA 1
ATOM 1568 C C . VAL A 1 199 ? 1.944 -8.728 -8.094 1.00 91.44 199 VAL A C 1
ATOM 1570 O O . VAL A 1 199 ? 1.902 -8.830 -9.316 1.00 91.44 199 VAL A O 1
ATOM 1573 N N . GLY A 1 200 ? 2.979 -8.148 -7.480 1.00 88.31 200 GLY A N 1
ATOM 1574 C CA . GLY A 1 200 ? 4.075 -7.498 -8.200 1.00 88.31 200 GLY A CA 1
ATOM 1575 C C . GLY A 1 200 ? 4.785 -8.442 -9.165 1.00 88.31 200 GLY A C 1
ATOM 1576 O O . GLY A 1 200 ? 4.879 -8.137 -10.351 1.00 88.31 200 GLY A O 1
ATOM 1577 N N . ASN A 1 201 ? 5.203 -9.611 -8.679 1.00 87.69 201 ASN A N 1
ATOM 1578 C CA . ASN A 1 201 ? 5.929 -10.603 -9.479 1.00 87.69 201 ASN A CA 1
ATOM 1579 C C . ASN A 1 201 ? 5.052 -11.319 -10.521 1.00 87.69 201 ASN A C 1
ATOM 1581 O O . ASN A 1 201 ? 5.582 -11.981 -11.407 1.00 87.69 201 ASN A O 1
ATOM 1585 N N . ALA A 1 202 ? 3.725 -11.175 -10.450 1.00 90.06 202 ALA A N 1
ATOM 1586 C CA . ALA A 1 202 ? 2.801 -11.808 -11.389 1.00 90.06 202 ALA A CA 1
ATOM 1587 C C . ALA A 1 202 ? 2.626 -11.016 -12.701 1.00 90.06 202 ALA A C 1
ATOM 1589 O O . ALA A 1 202 ? 2.098 -11.551 -13.674 1.00 90.06 202 ALA A O 1
ATOM 1590 N N . GLY A 1 203 ? 3.042 -9.743 -12.741 1.00 92.38 203 GLY A N 1
ATOM 1591 C CA . GLY A 1 203 ? 2.853 -8.857 -13.893 1.00 92.38 203 GLY A CA 1
ATOM 1592 C C . GLY A 1 203 ? 4.109 -8.691 -14.749 1.00 92.38 203 GLY A C 1
ATOM 1593 O O . GLY A 1 203 ? 5.154 -8.266 -14.253 1.00 92.38 203 GLY A O 1
ATOM 1594 N N . ILE A 1 204 ? 3.990 -8.941 -16.055 1.00 95.31 204 ILE A N 1
ATOM 1595 C CA . ILE A 1 204 ? 5.026 -8.657 -17.060 1.00 95.31 204 ILE A CA 1
ATOM 1596 C C . ILE A 1 204 ? 4.399 -7.845 -18.193 1.00 95.31 204 ILE A C 1
ATOM 1598 O O . ILE A 1 204 ? 3.309 -8.168 -18.663 1.00 95.31 204 ILE A O 1
ATOM 1602 N N . LEU A 1 205 ? 5.108 -6.816 -18.658 1.00 97.06 205 LEU A N 1
ATOM 1603 C CA . LEU A 1 205 ? 4.747 -6.056 -19.851 1.00 97.06 205 LEU A CA 1
ATOM 1604 C C . LEU A 1 205 ? 5.617 -6.525 -21.014 1.00 97.06 205 LEU A C 1
ATOM 1606 O O . LEU A 1 205 ? 6.843 -6.414 -20.962 1.00 97.06 205 LEU A O 1
ATOM 1610 N N . LEU A 1 206 ? 4.976 -7.050 -22.055 1.00 98.00 206 LEU A N 1
ATOM 1611 C CA . LEU A 1 206 ? 5.635 -7.397 -23.308 1.00 98.00 206 LEU A CA 1
ATOM 1612 C C . LEU A 1 206 ? 5.545 -6.222 -24.274 1.00 98.00 206 LEU A C 1
ATOM 1614 O O . LEU A 1 206 ? 4.477 -5.641 -24.444 1.00 98.00 206 LEU A O 1
ATOM 1618 N N . THR A 1 207 ? 6.656 -5.902 -24.926 1.00 98.31 207 THR A N 1
ATOM 1619 C CA . THR A 1 207 ? 6.725 -4.815 -25.905 1.00 98.31 207 THR A CA 1
ATOM 1620 C C . THR A 1 207 ? 7.658 -5.178 -27.052 1.00 98.31 207 THR A C 1
ATOM 1622 O O . THR A 1 207 ? 8.646 -5.891 -26.869 1.00 98.31 207 THR A O 1
ATOM 1625 N N . LYS A 1 208 ? 7.339 -4.723 -28.261 1.00 98.56 208 LYS A N 1
ATOM 1626 C CA . LYS A 1 208 ? 8.128 -4.974 -29.465 1.00 98.56 208 LYS A CA 1
ATOM 1627 C C . LYS A 1 208 ? 9.105 -3.838 -29.716 1.00 98.56 208 LYS A C 1
ATOM 1629 O O . LYS A 1 208 ? 8.752 -2.664 -29.659 1.00 98.56 208 LYS A O 1
ATOM 1634 N N . VAL A 1 209 ? 10.324 -4.190 -30.108 1.00 98.69 209 VAL A N 1
ATOM 1635 C CA . VAL A 1 209 ? 11.324 -3.225 -30.567 1.00 98.69 209 VAL A CA 1
ATOM 1636 C C . VAL A 1 209 ? 10.938 -2.685 -31.942 1.00 98.69 209 VAL A C 1
ATOM 1638 O O . VAL A 1 209 ? 10.914 -3.414 -32.937 1.00 98.69 209 VAL A O 1
ATOM 1641 N N . LEU A 1 210 ? 10.700 -1.380 -32.022 1.00 98.50 210 LEU A N 1
ATOM 1642 C CA . LEU A 1 210 ? 10.359 -0.677 -33.257 1.00 98.50 210 LEU A CA 1
ATOM 1643 C C . LEU A 1 210 ? 11.606 -0.259 -34.038 1.00 98.50 210 LEU A C 1
ATO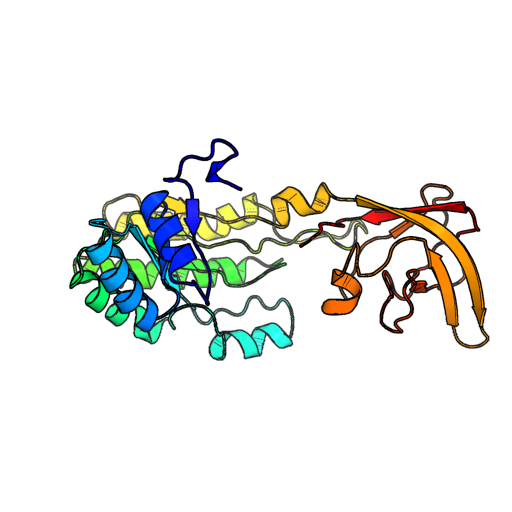M 1645 O O . LEU A 1 210 ? 11.657 -0.402 -35.263 1.00 98.50 210 LEU A O 1
ATOM 1649 N N . SER A 1 211 ? 12.627 0.246 -33.341 1.00 98.19 211 SER A N 1
ATOM 1650 C CA . SER A 1 211 ? 13.861 0.728 -33.969 1.00 98.19 211 SER A CA 1
ATOM 1651 C C . SER A 1 211 ? 15.011 0.854 -32.973 1.00 98.19 211 SER A C 1
ATOM 1653 O O . SER A 1 211 ? 14.782 1.110 -31.793 1.00 98.19 211 SER A O 1
ATOM 1655 N N . ILE A 1 212 ? 16.242 0.779 -33.481 1.00 97.88 212 ILE A N 1
ATOM 1656 C CA . ILE A 1 212 ? 17.458 1.116 -32.735 1.00 97.88 212 ILE A CA 1
ATOM 1657 C C . ILE A 1 212 ? 17.957 2.474 -33.226 1.00 97.88 212 ILE A C 1
ATOM 1659 O O . ILE A 1 212 ? 18.253 2.631 -34.411 1.00 97.88 212 ILE A O 1
ATOM 1663 N N . LYS A 1 213 ? 18.073 3.453 -32.327 1.00 96.44 213 LYS A N 1
ATOM 1664 C CA . LYS A 1 213 ? 18.587 4.791 -32.640 1.00 96.44 213 LYS A CA 1
ATOM 1665 C C . LYS A 1 213 ? 19.934 4.986 -31.960 1.00 96.44 213 LYS A C 1
ATOM 1667 O O . LYS A 1 213 ? 20.032 4.927 -30.741 1.00 96.44 213 LYS A O 1
ATOM 1672 N N . ARG A 1 214 ? 20.977 5.259 -32.740 1.00 96.38 214 ARG A N 1
ATOM 1673 C CA . ARG A 1 214 ? 22.310 5.600 -32.228 1.00 96.38 214 ARG A CA 1
ATOM 1674 C C . ARG A 1 214 ? 22.580 7.066 -32.527 1.00 96.38 214 ARG A C 1
ATOM 1676 O O . ARG A 1 214 ? 22.565 7.464 -33.686 1.00 96.38 214 ARG A O 1
ATOM 1683 N N . THR A 1 215 ? 22.795 7.863 -31.489 1.00 93.50 215 THR A N 1
ATOM 1684 C CA . THR A 1 215 ? 23.253 9.252 -31.615 1.00 93.50 215 THR A CA 1
ATOM 1685 C C . THR A 1 215 ? 24.676 9.365 -31.062 1.00 93.50 215 THR A C 1
ATOM 1687 O O . THR A 1 215 ? 25.096 8.464 -30.331 1.00 93.50 215 THR A O 1
ATOM 1690 N N . PRO A 1 216 ? 25.415 10.451 -31.352 1.00 94.88 216 PRO A N 1
ATOM 1691 C CA . PRO A 1 216 ? 26.748 10.663 -30.781 1.00 94.88 216 PRO A CA 1
ATOM 1692 C C . PRO A 1 216 ? 26.788 10.658 -29.243 1.00 94.88 216 PRO A C 1
ATOM 1694 O O . PRO A 1 216 ? 27.829 10.364 -28.670 1.00 94.88 216 PRO A O 1
ATOM 1697 N N . TYR A 1 217 ? 25.664 10.960 -28.580 1.00 93.38 217 TYR A N 1
ATOM 1698 C CA . TYR A 1 217 ? 25.592 11.118 -27.122 1.00 93.38 217 TYR A CA 1
ATOM 1699 C C . TYR A 1 217 ? 24.875 9.971 -26.410 1.00 93.38 217 TYR A C 1
ATOM 1701 O O . TYR A 1 217 ? 25.193 9.651 -25.269 1.00 93.38 217 TYR A O 1
ATOM 1709 N N . LYS A 1 218 ? 23.867 9.375 -27.056 1.00 95.00 218 LYS A N 1
ATOM 1710 C CA . LYS A 1 218 ? 23.015 8.352 -26.441 1.00 95.00 218 LYS A CA 1
ATOM 1711 C C . LYS A 1 218 ? 22.443 7.379 -27.461 1.00 95.00 218 LYS A C 1
ATOM 1713 O O . LYS A 1 218 ? 22.179 7.741 -28.614 1.00 95.00 218 LYS A O 1
ATOM 1718 N N . LYS A 1 219 ? 22.236 6.139 -27.029 1.00 97.75 219 LYS A N 1
ATOM 1719 C CA . LYS A 1 219 ? 21.629 5.075 -27.827 1.00 97.75 219 LYS A CA 1
ATOM 1720 C C . LYS A 1 219 ? 20.276 4.710 -27.226 1.00 97.75 219 LYS A C 1
ATOM 1722 O O . LYS A 1 219 ? 20.133 4.671 -26.007 1.00 97.75 219 LYS A O 1
ATOM 1727 N N . PHE A 1 220 ? 19.307 4.445 -28.090 1.00 97.75 220 PHE A N 1
ATOM 1728 C CA . PHE A 1 220 ? 17.942 4.125 -27.705 1.00 97.75 220 PHE A CA 1
ATOM 1729 C C . PHE A 1 220 ? 17.460 2.859 -28.400 1.00 97.75 220 PHE A C 1
ATOM 1731 O O . PHE A 1 220 ? 17.725 2.644 -29.589 1.00 97.75 220 PHE A O 1
ATOM 1738 N N . ILE A 1 221 ? 16.714 2.059 -27.650 1.00 98.44 221 ILE A N 1
ATOM 1739 C CA . ILE A 1 221 ? 15.837 1.014 -28.160 1.00 98.44 221 ILE A CA 1
ATOM 1740 C C . ILE A 1 221 ? 14.423 1.577 -28.026 1.00 98.44 221 ILE A C 1
ATOM 1742 O O . ILE A 1 221 ? 13.919 1.715 -26.914 1.00 98.44 221 ILE A O 1
ATOM 1746 N N . ASN A 1 222 ? 13.810 1.943 -29.151 1.00 98.38 222 ASN A N 1
ATOM 1747 C CA . ASN A 1 222 ? 12.441 2.457 -29.152 1.00 98.38 222 ASN A CA 1
ATOM 1748 C C . ASN A 1 222 ? 11.474 1.277 -29.222 1.00 98.38 222 ASN A C 1
ATOM 1750 O O . ASN A 1 222 ? 11.643 0.408 -30.090 1.00 98.38 222 ASN A O 1
ATOM 1754 N N . VAL A 1 223 ? 10.474 1.257 -28.349 1.00 98.69 223 VAL A N 1
ATOM 1755 C CA . VAL A 1 223 ? 9.512 0.158 -28.222 1.00 98.69 223 VAL A CA 1
ATOM 1756 C C . VAL A 1 223 ? 8.071 0.641 -28.404 1.00 98.69 223 VAL A C 1
ATOM 1758 O O . VAL A 1 223 ? 7.828 1.840 -28.490 1.00 98.69 223 VAL A O 1
ATOM 1761 N N . ASP A 1 224 ? 7.121 -0.284 -28.547 1.00 98.00 224 ASP A N 1
ATOM 1762 C CA . ASP A 1 224 ? 5.702 0.024 -28.793 1.00 98.00 224 ASP A CA 1
ATOM 1763 C C . ASP A 1 224 ? 4.839 0.202 -27.531 1.00 98.00 224 ASP A C 1
ATOM 1765 O O . ASP A 1 224 ? 3.637 0.430 -27.657 1.00 98.00 224 ASP A O 1
ATOM 1769 N N . ALA A 1 225 ? 5.450 0.142 -26.347 1.00 97.88 225 ALA A N 1
ATOM 1770 C CA . ALA A 1 225 ? 4.849 0.523 -25.071 1.00 97.88 225 ALA A CA 1
ATOM 1771 C C . ALA A 1 225 ? 5.390 1.878 -24.592 1.00 97.88 225 ALA A C 1
ATOM 1773 O O . ALA A 1 225 ? 6.516 2.240 -24.927 1.00 97.88 225 ALA A O 1
ATOM 1774 N N . GLY A 1 226 ? 4.631 2.585 -23.756 1.00 96.88 226 GLY A N 1
ATOM 1775 C CA . GLY A 1 226 ? 5.044 3.864 -23.168 1.00 96.88 226 GLY A CA 1
ATOM 1776 C C . GLY A 1 226 ? 4.631 4.012 -21.705 1.00 96.88 226 GLY A C 1
ATOM 1777 O O . GLY A 1 226 ? 4.087 3.092 -21.082 1.00 96.88 226 GLY A O 1
ATOM 1778 N N . PHE A 1 227 ? 4.862 5.188 -21.121 1.00 95.25 227 PHE A N 1
ATOM 1779 C CA . PHE A 1 227 ? 4.482 5.451 -19.729 1.00 95.25 227 PHE A CA 1
ATOM 1780 C C . PHE A 1 227 ? 2.967 5.346 -19.475 1.00 95.25 227 PHE A C 1
ATOM 1782 O O . PHE A 1 227 ? 2.543 5.187 -18.332 1.00 95.25 227 PHE A O 1
ATOM 1789 N N . ASN A 1 228 ? 2.133 5.425 -20.520 1.00 94.81 228 ASN A N 1
ATOM 1790 C CA . ASN A 1 228 ? 0.684 5.199 -20.439 1.00 94.81 228 ASN A CA 1
ATOM 1791 C C . ASN A 1 228 ? 0.345 3.744 -20.061 1.00 94.81 228 ASN A C 1
ATOM 1793 O O . ASN A 1 228 ? -0.730 3.477 -19.509 1.00 94.81 228 ASN A O 1
ATOM 1797 N N . ASP A 1 229 ? 1.257 2.818 -20.359 1.00 95.81 229 ASP A N 1
ATOM 1798 C CA . ASP A 1 229 ? 1.169 1.403 -20.008 1.00 95.81 229 ASP A CA 1
ATOM 1799 C C . ASP A 1 229 ? 1.869 1.139 -18.671 1.00 95.81 229 ASP A C 1
ATOM 1801 O O . ASP A 1 229 ? 1.310 0.473 -17.797 1.00 95.81 229 ASP A O 1
ATOM 1805 N N . LEU A 1 230 ? 3.062 1.718 -18.478 1.00 95.25 230 LEU A N 1
ATOM 1806 C CA . LEU A 1 230 ? 3.851 1.596 -17.252 1.00 95.25 230 LEU A CA 1
ATOM 1807 C C . LEU A 1 230 ? 4.456 2.943 -16.827 1.00 95.25 230 LEU A C 1
ATOM 1809 O O . LEU A 1 230 ? 5.581 3.286 -17.179 1.00 95.25 230 LEU A O 1
ATOM 1813 N N . ILE A 1 231 ? 3.732 3.677 -15.984 1.00 94.62 231 ILE A N 1
ATOM 1814 C CA . ILE A 1 231 ? 4.104 5.038 -15.552 1.00 94.62 231 ILE A CA 1
ATOM 1815 C C . ILE A 1 231 ? 5.278 5.080 -14.560 1.00 94.62 231 ILE A C 1
ATOM 1817 O O . ILE A 1 231 ? 5.898 6.123 -14.357 1.00 94.62 231 ILE A O 1
ATOM 1821 N N . ARG A 1 232 ? 5.592 3.955 -13.900 1.00 93.19 232 ARG A N 1
ATOM 1822 C CA . ARG A 1 232 ? 6.493 3.938 -12.734 1.00 93.19 232 ARG A CA 1
ATOM 1823 C C . ARG A 1 232 ? 7.915 4.441 -13.020 1.00 93.19 232 ARG A C 1
ATOM 1825 O O . ARG A 1 232 ? 8.406 5.207 -12.190 1.00 93.19 232 ARG A O 1
ATOM 1832 N N . PRO A 1 233 ? 8.579 4.057 -14.129 1.00 94.06 233 PRO A N 1
ATOM 1833 C CA . PRO A 1 233 ? 9.886 4.607 -14.475 1.00 94.06 233 PRO A CA 1
ATOM 1834 C C . PRO A 1 233 ? 9.862 6.129 -14.660 1.00 94.06 233 PRO A C 1
ATOM 1836 O O . PRO A 1 233 ? 10.774 6.802 -14.197 1.00 94.06 233 PRO A O 1
ATOM 1839 N N . ALA A 1 234 ? 8.803 6.683 -15.257 1.00 92.56 234 ALA A N 1
ATOM 1840 C CA . ALA A 1 234 ? 8.679 8.124 -15.478 1.00 92.56 234 ALA A CA 1
ATOM 1841 C C . ALA A 1 234 ? 8.348 8.901 -14.189 1.00 92.56 234 ALA A C 1
ATOM 1843 O O . ALA A 1 234 ? 8.865 9.992 -13.975 1.00 92.56 234 ALA A O 1
ATOM 1844 N N . MET A 1 235 ? 7.500 8.343 -13.318 1.00 91.19 235 MET A N 1
ATOM 1845 C CA . MET A 1 235 ? 7.017 9.037 -12.115 1.00 91.19 235 MET A CA 1
ATOM 1846 C C . MET A 1 235 ? 7.949 8.906 -10.904 1.00 91.19 235 MET A C 1
ATOM 1848 O O . MET A 1 235 ? 8.010 9.811 -10.074 1.00 91.19 235 MET A O 1
ATOM 1852 N N . TYR A 1 236 ? 8.646 7.774 -10.778 1.00 89.00 236 TYR A N 1
ATOM 1853 C CA . TYR A 1 236 ? 9.420 7.432 -9.580 1.00 89.00 236 TYR A CA 1
ATOM 1854 C C . TYR A 1 236 ? 10.880 7.070 -9.873 1.00 89.00 236 TYR A C 1
ATOM 1856 O O . TYR A 1 236 ? 11.552 6.573 -8.974 1.00 89.00 236 TYR A O 1
ATOM 1864 N N . ASP A 1 237 ? 11.345 7.216 -11.121 1.00 90.50 237 ASP A N 1
ATOM 1865 C CA . ASP A 1 237 ? 12.628 6.660 -11.584 1.00 90.50 237 ASP A CA 1
ATOM 1866 C C . ASP A 1 237 ? 12.778 5.164 -11.227 1.00 90.50 237 ASP A C 1
ATOM 1868 O O . ASP A 1 237 ? 13.872 4.653 -10.983 1.00 90.50 237 ASP A O 1
ATOM 1872 N N . ALA A 1 238 ? 11.652 4.439 -11.178 1.00 91.31 238 ALA A N 1
ATOM 1873 C CA . ALA A 1 238 ? 11.627 3.066 -10.700 1.00 91.31 238 ALA A CA 1
ATOM 1874 C C . ALA A 1 238 ? 12.404 2.134 -11.637 1.00 91.31 238 ALA A C 1
ATOM 1876 O O . ALA A 1 238 ? 12.139 2.068 -12.841 1.00 91.31 238 ALA A O 1
ATOM 1877 N N . TYR A 1 239 ? 13.309 1.341 -11.065 1.00 94.25 239 TYR A N 1
ATOM 1878 C CA . TYR A 1 239 ? 13.958 0.263 -11.795 1.00 94.25 239 TYR A CA 1
ATOM 1879 C C . TYR A 1 239 ? 12.987 -0.900 -12.016 1.00 94.25 239 TYR A C 1
ATOM 1881 O O . TYR A 1 239 ? 12.275 -1.321 -11.109 1.00 94.25 239 TYR A O 1
ATOM 1889 N N . HIS A 1 240 ? 13.003 -1.439 -13.229 1.00 95.88 240 HIS A N 1
ATOM 1890 C CA . HIS A 1 240 ? 12.416 -2.727 -13.585 1.00 95.88 240 HIS A CA 1
ATOM 1891 C C . HIS A 1 240 ? 13.453 -3.518 -14.376 1.00 95.88 240 HIS A C 1
ATOM 1893 O O . HIS A 1 240 ? 14.108 -2.941 -15.253 1.00 95.88 240 HIS A O 1
ATOM 1899 N N . LYS A 1 241 ? 13.624 -4.815 -14.105 1.00 95.50 241 LYS A N 1
ATOM 1900 C CA . LYS A 1 241 ? 14.440 -5.686 -14.959 1.00 95.50 241 LYS A CA 1
ATOM 1901 C C . LYS A 1 241 ? 13.788 -5.789 -16.339 1.00 95.50 241 LYS A C 1
ATOM 1903 O O . LYS A 1 241 ? 12.579 -5.982 -16.447 1.00 95.50 241 LYS A O 1
ATOM 1908 N N . ILE A 1 242 ? 14.595 -5.644 -17.386 1.00 96.94 242 ILE A N 1
ATOM 1909 C CA . ILE A 1 242 ? 14.155 -5.779 -18.777 1.00 96.94 242 ILE A CA 1
ATOM 1910 C C . ILE A 1 242 ? 14.983 -6.889 -19.412 1.00 96.94 242 ILE A C 1
ATOM 1912 O O . ILE A 1 242 ? 16.209 -6.881 -19.293 1.00 96.94 242 ILE A O 1
ATOM 1916 N N . LEU A 1 243 ? 14.311 -7.836 -20.058 1.00 96.38 243 LEU A N 1
ATOM 1917 C CA . LEU A 1 243 ? 14.919 -8.962 -20.762 1.00 96.38 243 LEU A CA 1
ATOM 1918 C C . LEU A 1 243 ? 14.500 -8.922 -22.230 1.00 96.38 243 LEU A C 1
ATOM 1920 O O . LEU A 1 243 ? 13.348 -8.614 -22.528 1.00 96.38 243 LEU A O 1
ATOM 1924 N N . ASN A 1 244 ? 15.400 -9.268 -23.147 1.00 97.56 244 ASN A N 1
ATOM 1925 C CA . ASN A 1 244 ? 15.020 -9.535 -24.531 1.00 97.56 244 ASN A CA 1
ATOM 1926 C C . ASN A 1 244 ? 14.705 -11.029 -24.683 1.00 97.56 244 ASN A C 1
ATOM 1928 O O . ASN A 1 244 ? 15.600 -11.868 -24.676 1.00 97.56 244 ASN A O 1
ATOM 1932 N N . LEU A 1 245 ? 13.424 -11.365 -24.840 1.00 97.25 245 LEU A N 1
ATOM 1933 C CA . LEU A 1 245 ? 12.968 -12.752 -24.974 1.00 97.25 245 LEU A CA 1
ATOM 1934 C C . LEU A 1 245 ? 13.388 -13.389 -26.303 1.00 97.25 245 LEU A C 1
ATOM 1936 O O . LEU A 1 245 ? 13.383 -14.608 -26.436 1.00 97.25 245 LEU A O 1
ATOM 1940 N N . SER A 1 246 ? 13.734 -12.570 -27.298 1.00 95.88 246 SER A N 1
ATOM 1941 C CA . SER A 1 246 ? 14.230 -13.028 -28.600 1.00 95.88 246 SER A CA 1
ATOM 1942 C C . SER A 1 246 ? 15.746 -13.256 -28.604 1.00 95.88 246 SER A C 1
ATOM 1944 O O . SER A 1 246 ? 16.249 -13.958 -29.480 1.00 95.88 246 SER A O 1
ATOM 1946 N N . ASN A 1 247 ? 16.473 -12.675 -27.643 1.00 93.62 247 ASN A N 1
ATOM 1947 C CA . ASN A 1 247 ? 17.911 -12.855 -27.469 1.00 93.62 247 ASN A CA 1
ATOM 1948 C C . ASN A 1 247 ? 18.354 -12.475 -26.045 1.00 93.62 247 ASN A C 1
AT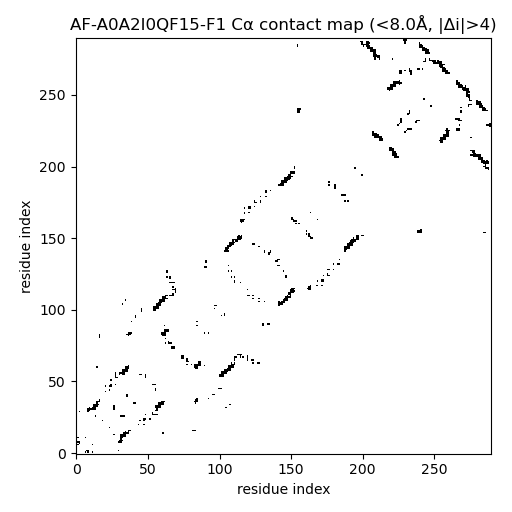OM 1950 O O . ASN A 1 247 ? 18.429 -11.295 -25.716 1.00 93.62 247 ASN A O 1
ATOM 1954 N N . LEU A 1 248 ? 18.720 -13.462 -25.227 1.00 91.56 248 LEU A N 1
ATOM 1955 C CA . LEU A 1 248 ? 19.106 -13.245 -23.827 1.00 91.56 248 LEU A CA 1
ATOM 1956 C C . LEU A 1 248 ? 20.550 -12.744 -23.635 1.00 91.56 248 LEU A C 1
ATOM 1958 O O . LEU A 1 248 ? 20.989 -12.610 -22.497 1.00 91.56 248 LEU A O 1
ATOM 1962 N N . SER A 1 249 ? 21.303 -12.485 -24.709 1.00 90.50 249 SER A N 1
ATOM 1963 C CA . SER A 1 249 ? 22.665 -11.960 -24.595 1.00 90.50 249 SER A CA 1
ATOM 1964 C C . SER A 1 249 ? 22.684 -10.488 -24.178 1.00 90.50 249 SER A C 1
ATOM 1966 O O . SER A 1 249 ? 21.926 -9.670 -24.714 1.00 90.50 249 SER A O 1
ATOM 1968 N N . ASP A 1 250 ? 23.649 -10.123 -23.343 1.00 91.00 250 ASP A N 1
ATOM 1969 C CA . ASP A 1 250 ? 23.961 -8.721 -23.087 1.00 91.00 250 ASP A CA 1
ATOM 1970 C C . ASP A 1 250 ? 24.595 -8.052 -24.317 1.00 91.00 250 ASP A C 1
ATOM 1972 O O . ASP A 1 250 ? 25.131 -8.703 -25.218 1.00 91.00 250 ASP A O 1
ATOM 1976 N N . SER A 1 251 ? 24.520 -6.722 -24.358 1.00 91.56 251 SER A N 1
ATOM 1977 C CA . SER A 1 251 ? 25.242 -5.909 -25.339 1.00 91.56 251 SER A CA 1
ATOM 1978 C C . SER A 1 251 ? 26.455 -5.234 -24.706 1.00 91.56 251 SER A C 1
ATOM 1980 O O . SER A 1 251 ? 26.392 -4.790 -23.560 1.00 91.56 251 SER A O 1
ATOM 1982 N N . ASP A 1 252 ? 27.521 -5.061 -25.492 1.00 93.00 252 ASP A N 1
ATOM 1983 C CA . ASP A 1 252 ? 28.631 -4.164 -25.143 1.00 93.00 252 ASP A CA 1
ATOM 1984 C C . ASP A 1 252 ? 28.190 -2.688 -25.111 1.00 93.00 252 ASP A C 1
ATOM 1986 O O . ASP A 1 252 ? 28.785 -1.857 -24.423 1.00 93.00 252 ASP A O 1
ATOM 1990 N N . ASP A 1 253 ? 27.118 -2.360 -25.839 1.00 94.19 253 ASP A N 1
ATOM 1991 C CA . ASP A 1 253 ? 26.510 -1.037 -25.866 1.00 94.19 253 ASP A CA 1
ATOM 1992 C C . ASP A 1 253 ? 25.516 -0.838 -24.709 1.00 94.19 253 ASP A C 1
ATOM 1994 O O . ASP A 1 253 ? 24.794 -1.747 -24.299 1.00 94.19 253 ASP A O 1
ATOM 1998 N N . VAL A 1 254 ? 25.419 0.405 -24.230 1.00 96.88 254 VAL A N 1
ATOM 1999 C CA . VAL A 1 254 ? 24.421 0.833 -23.241 1.00 96.88 254 VAL A CA 1
ATOM 2000 C C . VAL A 1 254 ? 23.304 1.607 -23.942 1.00 96.88 254 VAL A C 1
ATOM 2002 O O . VAL A 1 254 ? 23.572 2.555 -24.685 1.00 96.88 254 VAL A O 1
ATOM 2005 N N . PHE A 1 255 ? 22.056 1.222 -23.680 1.00 97.75 255 PHE A N 1
ATOM 2006 C CA . PHE A 1 255 ? 20.854 1.800 -24.279 1.00 97.75 255 PHE A CA 1
ATOM 2007 C C . PHE A 1 255 ? 19.866 2.299 -23.229 1.00 97.75 255 PHE A C 1
ATOM 2009 O O . PHE A 1 255 ? 19.692 1.685 -22.179 1.00 97.75 255 PHE A O 1
ATOM 2016 N N . ASP A 1 256 ? 19.133 3.352 -23.566 1.00 97.81 256 ASP A N 1
ATOM 2017 C CA . ASP A 1 256 ? 17.852 3.633 -22.926 1.00 97.81 256 ASP A CA 1
ATOM 2018 C C . ASP A 1 256 ? 16.721 2.950 -23.702 1.00 97.81 256 ASP A C 1
ATOM 2020 O O . ASP A 1 256 ? 16.706 2.949 -24.934 1.00 97.81 256 ASP A O 1
ATOM 2024 N N . ILE A 1 257 ? 15.761 2.382 -22.980 1.00 98.25 257 ILE A N 1
ATOM 2025 C CA . ILE A 1 257 ? 14.516 1.854 -23.533 1.00 98.25 257 ILE A CA 1
ATOM 2026 C C . ILE A 1 257 ? 13.494 2.988 -23.503 1.00 98.25 257 ILE A C 1
ATOM 2028 O O . ILE A 1 257 ? 13.040 3.377 -22.425 1.00 98.25 257 ILE A O 1
ATOM 2032 N N . ALA A 1 258 ? 13.183 3.538 -24.673 1.00 98.00 258 ALA A N 1
ATOM 2033 C CA . ALA A 1 258 ? 12.256 4.654 -24.840 1.00 98.00 258 ALA A CA 1
ATOM 2034 C C . ALA A 1 258 ? 10.919 4.159 -25.394 1.00 98.00 258 ALA A C 1
ATOM 2036 O O . ALA A 1 258 ? 10.902 3.264 -26.245 1.00 98.00 258 ALA A O 1
ATOM 2037 N N . GLY A 1 259 ? 9.824 4.739 -24.914 1.00 97.81 259 GLY A N 1
ATOM 2038 C CA . GLY A 1 259 ? 8.497 4.439 -25.429 1.00 97.81 259 GLY A CA 1
ATOM 2039 C C . GLY A 1 259 ? 8.180 5.159 -26.740 1.00 97.81 259 GLY A C 1
ATOM 2040 O O . GLY A 1 259 ? 9.060 5.726 -27.399 1.00 97.81 259 GLY A O 1
ATOM 2041 N N . ASN A 1 260 ? 6.920 5.075 -27.161 1.00 95.56 260 ASN A N 1
ATOM 2042 C CA . ASN A 1 260 ? 6.432 5.596 -28.439 1.00 95.56 260 ASN A CA 1
ATOM 2043 C C . ASN A 1 260 ? 5.640 6.911 -28.328 1.00 95.56 260 ASN A C 1
ATOM 2045 O O . ASN A 1 260 ? 5.056 7.342 -29.327 1.00 95.56 260 ASN A O 1
ATOM 2049 N N . LEU A 1 261 ? 5.615 7.560 -27.161 1.00 96.25 261 LEU A N 1
ATOM 2050 C CA . LEU A 1 261 ? 4.926 8.833 -26.966 1.00 96.25 261 LEU A CA 1
ATOM 2051 C C . LEU A 1 261 ? 5.830 10.031 -27.294 1.00 96.25 261 LEU A C 1
ATOM 2053 O O . LEU A 1 261 ? 7.049 10.000 -27.132 1.00 96.25 261 LEU A O 1
ATOM 2057 N N . CYS A 1 262 ? 5.216 11.141 -27.716 1.00 93.38 262 CYS A N 1
ATOM 2058 C CA . CYS A 1 262 ? 5.899 12.415 -27.974 1.00 93.38 262 CYS A CA 1
ATOM 2059 C C . CYS A 1 262 ? 6.204 13.191 -26.680 1.00 93.38 262 CYS A C 1
ATOM 2061 O O . CYS A 1 262 ? 5.889 14.373 -26.573 1.00 93.38 262 CYS A O 1
ATOM 2063 N N . GLU A 1 263 ? 6.811 12.531 -25.697 1.00 94.38 263 GLU A N 1
ATOM 2064 C CA . GLU A 1 263 ? 7.224 13.144 -24.439 1.00 94.38 263 GLU A CA 1
ATOM 2065 C C . GLU A 1 263 ? 8.634 12.679 -24.070 1.00 94.38 263 GLU A C 1
ATOM 2067 O O . GLU A 1 263 ? 8.969 11.500 -24.121 1.00 94.38 263 GLU A O 1
ATOM 2072 N N . SER A 1 264 ? 9.477 13.629 -23.678 1.00 91.06 264 SER A N 1
ATOM 2073 C CA . SER A 1 264 ? 10.884 13.401 -23.340 1.00 91.06 264 SER A CA 1
ATOM 2074 C C . SER A 1 264 ? 11.080 12.467 -22.142 1.00 91.06 264 SER A C 1
ATOM 2076 O O . SER A 1 264 ? 12.088 11.765 -22.059 1.00 91.06 264 SER A O 1
ATOM 2078 N N . GLY A 1 265 ? 10.104 12.444 -21.230 1.00 93.06 265 GLY A N 1
ATOM 2079 C CA . GLY A 1 265 ? 10.070 11.564 -20.065 1.00 93.06 265 GLY A CA 1
ATOM 2080 C C . GLY A 1 265 ? 9.629 10.126 -20.353 1.00 93.06 265 GLY A C 1
ATOM 2081 O O . GLY A 1 265 ? 9.624 9.322 -19.423 1.00 93.06 265 GLY A O 1
ATOM 2082 N N . ASP A 1 266 ? 9.273 9.778 -21.597 1.00 96.94 266 ASP A N 1
ATOM 2083 C CA . ASP A 1 266 ? 8.824 8.431 -21.975 1.00 96.94 266 ASP A CA 1
ATOM 2084 C C . ASP A 1 266 ? 9.985 7.432 -22.081 1.00 96.94 266 ASP A C 1
ATOM 2086 O O . ASP A 1 266 ? 10.369 6.956 -23.151 1.00 96.94 266 ASP A O 1
ATOM 2090 N N . ILE A 1 267 ? 10.587 7.145 -20.927 1.00 97.44 267 ILE A N 1
ATOM 2091 C CA . ILE A 1 267 ? 11.723 6.244 -20.760 1.00 97.44 267 ILE A CA 1
ATOM 2092 C C . ILE A 1 267 ? 11.333 5.137 -19.784 1.00 97.44 267 ILE A C 1
ATOM 2094 O O . ILE A 1 267 ? 11.182 5.366 -18.586 1.00 97.44 267 ILE A O 1
ATOM 2098 N N . LEU A 1 268 ? 11.231 3.912 -20.295 1.00 97.56 268 LEU A N 1
ATOM 2099 C CA . LEU A 1 268 ? 10.867 2.719 -19.527 1.00 97.56 268 LEU A CA 1
ATOM 2100 C C . LEU A 1 268 ? 12.069 2.086 -18.811 1.00 97.56 268 LEU A C 1
ATOM 2102 O O . LEU A 1 268 ? 11.910 1.357 -17.833 1.00 97.56 268 LEU A O 1
ATOM 2106 N N . GLY A 1 269 ? 13.291 2.367 -19.269 1.00 97.12 269 GLY A N 1
ATOM 2107 C CA . GLY A 1 269 ? 14.503 1.898 -18.607 1.00 97.12 269 GLY A CA 1
ATOM 2108 C C . GLY A 1 269 ? 15.745 2.647 -19.061 1.00 97.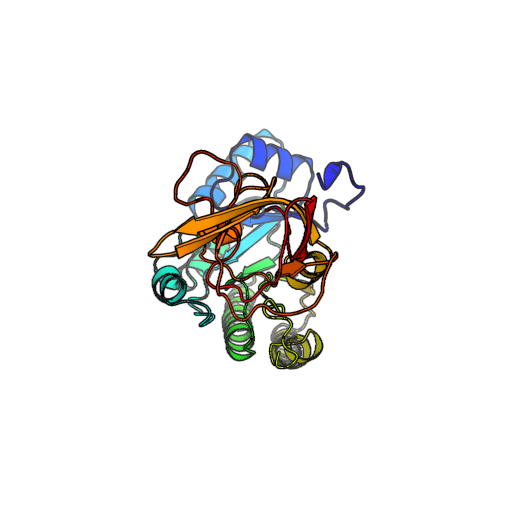12 269 GLY A C 1
ATOM 2109 O O . GLY A 1 269 ? 16.050 2.684 -20.244 1.00 97.12 269 GLY A O 1
ATOM 2110 N N . LYS A 1 270 ? 16.497 3.207 -18.115 1.00 96.62 270 LYS A N 1
ATOM 2111 C CA . LYS A 1 270 ? 17.762 3.904 -18.388 1.00 96.62 270 LYS A CA 1
ATOM 2112 C C . LYS A 1 270 ? 18.951 2.946 -18.286 1.00 96.62 270 LYS A C 1
ATOM 2114 O O . LYS A 1 270 ? 18.913 2.034 -17.460 1.00 96.62 270 LYS A O 1
ATOM 2119 N N . ASN A 1 271 ? 20.001 3.187 -19.069 1.00 96.00 271 ASN A N 1
ATOM 2120 C CA . ASN A 1 271 ? 21.323 2.553 -18.942 1.00 96.00 271 ASN A CA 1
ATOM 2121 C C . ASN A 1 271 ? 21.324 1.007 -18.960 1.00 96.00 271 ASN A C 1
ATOM 2123 O O . ASN A 1 271 ? 21.857 0.354 -18.063 1.00 96.00 271 ASN A O 1
ATOM 2127 N N . ARG A 1 272 ? 20.719 0.400 -19.981 1.00 96.44 272 ARG A N 1
ATOM 2128 C CA . ARG A 1 272 ? 20.550 -1.053 -20.122 1.00 96.44 272 ARG A CA 1
ATOM 2129 C C . ARG A 1 272 ? 21.537 -1.651 -21.123 1.00 96.44 272 ARG A C 1
ATOM 2131 O O . ARG A 1 272 ? 21.633 -1.182 -22.252 1.00 96.44 272 ARG A O 1
ATOM 2138 N N . LYS A 1 273 ? 22.229 -2.721 -20.727 1.00 96.19 273 LYS A N 1
ATOM 2139 C CA . LYS A 1 273 ? 23.129 -3.510 -21.587 1.00 96.19 273 LYS A CA 1
ATOM 2140 C C . LYS A 1 273 ? 22.380 -4.642 -22.292 1.00 96.19 273 LYS A C 1
ATOM 2142 O O . LYS A 1 273 ? 22.646 -5.808 -22.053 1.00 96.19 273 LYS A O 1
ATOM 2147 N N . ILE A 1 274 ? 21.400 -4.308 -23.126 1.00 94.75 274 ILE A N 1
ATOM 2148 C CA . ILE A 1 274 ? 20.532 -5.304 -23.776 1.00 94.75 274 ILE A CA 1
ATOM 2149 C C . ILE A 1 274 ? 20.826 -5.335 -25.271 1.00 94.75 274 ILE A C 1
ATOM 2151 O O . ILE A 1 274 ? 20.738 -4.304 -25.941 1.00 94.75 274 ILE A O 1
ATOM 2155 N N . ALA A 1 275 ? 21.150 -6.512 -25.811 1.00 95.38 275 ALA A N 1
ATOM 2156 C CA . ALA A 1 275 ? 21.269 -6.690 -27.252 1.00 95.38 275 ALA A CA 1
ATOM 2157 C C . ALA A 1 275 ? 19.870 -6.817 -27.859 1.00 95.38 275 ALA A C 1
ATOM 2159 O O . ALA A 1 275 ? 19.128 -7.730 -27.508 1.00 95.38 275 ALA A O 1
ATOM 2160 N N . ALA A 1 276 ? 19.499 -5.915 -28.768 1.00 96.75 276 ALA A N 1
ATOM 2161 C CA . ALA A 1 276 ? 18.182 -5.918 -29.399 1.00 96.75 276 ALA A CA 1
ATOM 2162 C C . ALA A 1 276 ? 18.234 -5.473 -30.864 1.00 96.75 276 ALA A C 1
ATOM 2164 O O . ALA A 1 276 ? 19.049 -4.630 -31.254 1.00 96.75 276 ALA A O 1
ATOM 2165 N N . LYS A 1 277 ? 17.317 -6.005 -31.674 1.00 96.88 277 LYS A N 1
ATOM 2166 C CA . LYS A 1 277 ? 17.048 -5.563 -33.049 1.00 96.88 277 LYS A CA 1
ATOM 2167 C C . LYS A 1 277 ? 15.553 -5.334 -33.260 1.00 96.88 277 LYS A C 1
ATOM 2169 O O . LYS A 1 277 ? 14.716 -5.751 -32.468 1.00 96.88 277 LYS A O 1
ATOM 2174 N N . ARG A 1 278 ? 15.211 -4.659 -34.360 1.00 98.00 278 ARG A N 1
ATOM 2175 C CA . ARG A 1 278 ? 13.814 -4.439 -34.758 1.00 98.00 278 ARG A CA 1
ATOM 2176 C C . ARG A 1 278 ? 13.045 -5.766 -34.797 1.00 98.00 278 ARG A C 1
ATOM 2178 O O . ARG A 1 278 ? 13.539 -6.738 -35.363 1.00 98.00 278 ARG A O 1
ATOM 2185 N N . ASN A 1 279 ? 11.820 -5.735 -34.278 1.00 97.75 279 ASN A N 1
ATOM 2186 C CA . ASN A 1 279 ? 10.882 -6.847 -34.100 1.00 97.75 279 ASN A CA 1
ATOM 2187 C C . ASN A 1 279 ? 11.192 -7.832 -32.964 1.00 97.75 279 ASN A C 1
ATOM 2189 O O . ASN A 1 279 ? 10.366 -8.716 -32.741 1.00 97.75 279 ASN A O 1
ATOM 2193 N N . ASP A 1 280 ? 12.299 -7.680 -32.232 1.00 98.44 280 ASP A N 1
ATOM 2194 C CA . ASP A 1 280 ? 12.498 -8.439 -30.994 1.00 98.44 280 ASP A CA 1
ATOM 2195 C C . ASP A 1 280 ? 11.409 -8.090 -29.969 1.00 98.44 280 ASP A C 1
ATOM 2197 O O . ASP A 1 280 ? 10.855 -6.985 -29.974 1.00 98.44 280 ASP A O 1
ATOM 2201 N N . VAL A 1 281 ? 11.119 -9.032 -29.073 1.00 98.50 281 VAL A N 1
ATOM 2202 C CA . VAL A 1 281 ? 10.174 -8.848 -27.966 1.00 98.50 281 VAL A CA 1
ATOM 2203 C C . VAL A 1 281 ? 10.943 -8.677 -26.664 1.00 98.50 281 VAL A C 1
ATOM 2205 O O . VAL A 1 281 ? 11.702 -9.560 -26.260 1.00 98.50 281 VAL A O 1
ATOM 2208 N N . LEU A 1 282 ? 10.712 -7.556 -25.987 1.00 98.38 282 LEU A N 1
ATOM 2209 C CA . LEU A 1 282 ? 11.220 -7.296 -24.648 1.00 98.38 282 LEU A CA 1
ATOM 2210 C C . LEU A 1 282 ? 10.148 -7.604 -23.602 1.00 98.38 282 LEU A C 1
ATOM 2212 O O . LEU A 1 282 ? 8.966 -7.336 -23.814 1.00 98.38 282 LEU A O 1
ATOM 2216 N N . ALA A 1 283 ? 10.584 -8.126 -22.462 1.00 97.50 283 ALA A N 1
ATOM 2217 C CA . ALA A 1 283 ? 9.786 -8.304 -21.260 1.00 97.50 283 ALA A CA 1
ATOM 2218 C C . ALA A 1 283 ? 10.280 -7.353 -20.172 1.00 97.50 283 ALA A C 1
ATOM 2220 O O . ALA A 1 283 ? 11.442 -7.417 -19.770 1.00 97.50 283 ALA A O 1
ATOM 2221 N N . ILE A 1 284 ? 9.392 -6.492 -19.683 1.00 97.06 284 ILE A N 1
ATOM 2222 C CA . ILE A 1 284 ? 9.623 -5.646 -18.513 1.00 97.06 284 ILE A CA 1
ATOM 2223 C C . ILE A 1 284 ? 8.974 -6.339 -17.315 1.00 97.06 284 ILE A C 1
ATOM 2225 O O . ILE A 1 284 ? 7.753 -6.503 -17.275 1.00 97.06 284 ILE A O 1
ATOM 2229 N N . LEU A 1 285 ? 9.794 -6.783 -16.363 1.00 95.31 285 LEU A N 1
ATOM 2230 C CA . LEU A 1 285 ? 9.336 -7.531 -15.191 1.00 95.31 285 LEU A CA 1
ATOM 2231 C C . LEU A 1 285 ? 8.722 -6.598 -14.140 1.00 95.31 285 LEU A C 1
ATOM 2233 O O . LEU A 1 285 ? 9.019 -5.400 -14.088 1.00 95.31 285 LEU A O 1
ATOM 2237 N N . ILE A 1 286 ? 7.863 -7.159 -13.285 1.00 92.81 286 ILE A N 1
ATOM 2238 C CA . ILE A 1 286 ? 7.165 -6.454 -12.198 1.00 92.81 286 ILE A CA 1
ATOM 2239 C C . ILE A 1 286 ? 6.357 -5.260 -12.735 1.00 92.81 286 ILE A C 1
ATOM 2241 O O . ILE A 1 286 ? 6.283 -4.179 -12.151 1.00 92.81 286 ILE A O 1
ATOM 2245 N N . ALA A 1 287 ? 5.748 -5.431 -13.904 1.00 85.69 287 ALA A N 1
ATOM 2246 C CA . ALA A 1 287 ? 5.000 -4.392 -14.596 1.00 85.69 287 ALA A CA 1
ATOM 2247 C C . ALA A 1 287 ? 3.520 -4.435 -14.199 1.00 85.69 287 ALA A C 1
ATOM 2249 O O . ALA A 1 287 ? 2.647 -4.793 -14.987 1.00 85.69 287 ALA A O 1
ATOM 2250 N N . ARG A 1 288 ? 3.234 -4.075 -12.943 1.00 78.06 288 ARG A N 1
ATOM 2251 C CA . ARG A 1 288 ? 1.856 -3.850 -12.493 1.00 78.06 288 ARG A CA 1
ATOM 2252 C C . ARG A 1 288 ? 1.403 -2.442 -12.871 1.00 78.06 288 ARG A C 1
ATOM 2254 O O . ARG A 1 288 ? 2.116 -1.471 -12.599 1.00 78.06 288 ARG A O 1
ATOM 2261 N N . ARG A 1 289 ? 0.210 -2.335 -13.456 1.00 62.03 289 ARG A N 1
ATOM 2262 C CA . ARG A 1 289 ? -0.479 -1.053 -13.618 1.00 62.03 289 ARG A CA 1
ATOM 2263 C C . ARG A 1 289 ? -0.989 -0.630 -12.236 1.00 62.03 289 ARG A C 1
ATOM 2265 O O . ARG A 1 289 ? -1.565 -1.460 -11.533 1.00 62.03 289 ARG A O 1
ATOM 2272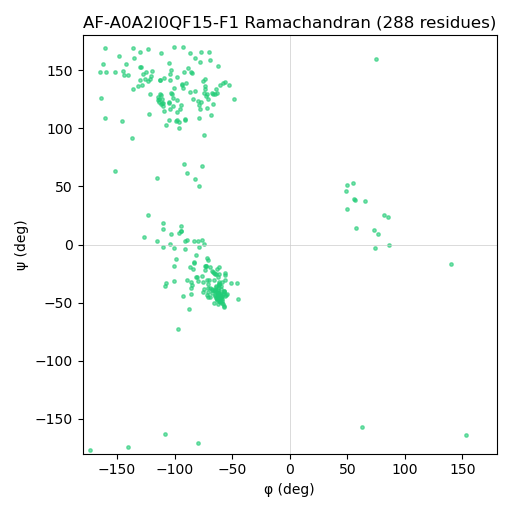 N N . HIS A 1 290 ? -0.669 0.591 -11.813 1.00 51.91 290 HIS A N 1
ATOM 2273 C CA . HIS A 1 290 ? -1.298 1.199 -10.635 1.00 51.91 290 HIS A CA 1
ATOM 2274 C C . HIS A 1 290 ? -2.670 1.739 -11.010 1.00 51.91 29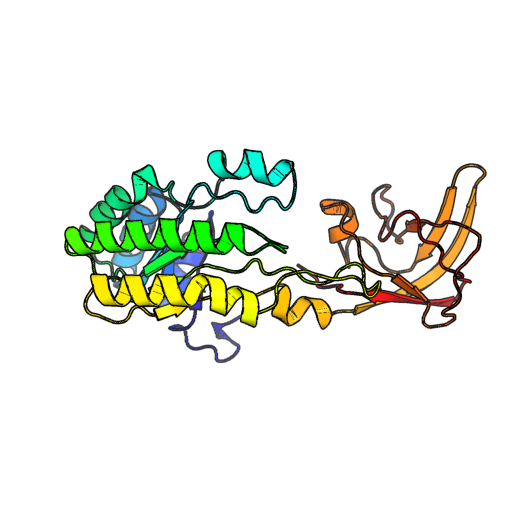0 HIS A C 1
ATOM 2276 O O . HIS A 1 290 ? -2.801 2.200 -12.167 1.00 51.91 290 HIS A O 1
#

Secondary structure (DSSP, 8-state):
-GGGTT--GGG-EEE-SS--HHHHHHHHHHT-EEEE-SHHHHHHHHHHHHHTT---EEEEEEE------S-HHHHHHTTT-SSSEEGGGHHHHHHHHHTSS-EEEEEEE---SSB--SHHHHHHHHHHHHHHHHHHHTT---SEEE----B---SS-SS---PPPHHHHHHHHHHHHHHHHHHHTSPPEEE---SHHHHGGG-EEEEEEEEEEE-SS-EEEEES--TTT--HHHHH-----EEETT--PEEEEEEEEE-SSS-TT-EEEEEEEE---TT-EEEEES----

Sequence (290 aa):
MAKYTGVNPRDVIFTSNGKTDESIEFALNFGCTINIDGFEEIEIIDEISKRLDKKPKISFRINPEVNPHTHDKIATGVKESKFGINIRQVIEAYKLARQKNFEILGIHCHIGSQITEIEPFIEETEKISKIVMDLHDIGINLKFVDLGGGLGIDYLHDGNYNGLTYDDLANGIIPIIENLNKGLGYEIELILEPGRSIVGNAGILLTKVLSIKRTPYKKFINVDAGFNDLIRPAMYDAYHKILNLSNLSDSDDVFDIAGNLCESGDILGKNRKIAAKRNDVLAILIARRH

Nearest PDB structures (foldseek):
  1twi-assembly1_A  TM=9.157E-01  e=2.109E-33  Methanocaldococcus jannaschii
  1tuf-assembly1_A  TM=9.125E-01  e=4.160E-33  Methanocaldococcus jannaschii
  2p3e-assembly1_B  TM=9.250E-01  e=4.958E-29  Aquifex aeolicus VF5
  3n2b-assembly1_B  TM=8.916E-01  e=2.086E-22  Vibrio cholerae O1 biovar El Tor str. N16961
  7ru7-assembly1_A-2  TM=8.437E-01  e=2.219E-22  Niallia circulans

Radius of gyration: 23.08 Å; Cα contacts (8 Å, |Δi|>4): 559; chains: 1; bounding box: 59×32×65 Å

Solvent-accessible surface area (backbone atoms only — not comparable to full-atom values): 16184 Å² total; per-residue (Å²): 109,58,86,79,69,77,52,57,38,81,80,37,74,48,76,56,79,74,75,47,72,68,56,49,54,48,38,60,74,61,54,24,32,35,35,38,31,47,74,67,51,54,56,54,52,52,55,53,25,62,78,67,76,48,70,44,39,31,27,38,28,37,28,80,69,52,62,54,82,66,46,81,76,52,57,65,37,43,81,69,43,85,52,29,34,48,61,93,48,43,70,59,51,54,56,56,47,68,77,47,78,55,44,71,36,32,42,32,32,64,67,52,66,58,31,44,65,65,64,47,55,36,54,47,50,54,55,51,48,52,50,52,51,60,35,41,79,74,73,46,74,58,54,32,44,29,58,31,34,23,59,28,73,75,49,69,79,79,84,75,78,79,57,56,49,70,67,56,50,47,69,57,40,50,65,56,51,54,54,44,23,64,74,68,75,48,86,59,44,81,43,72,49,70,52,59,61,67,51,27,84,76,24,65,42,77,34,38,28,69,41,78,47,81,52,102,87,53,33,34,41,31,26,74,47,32,43,9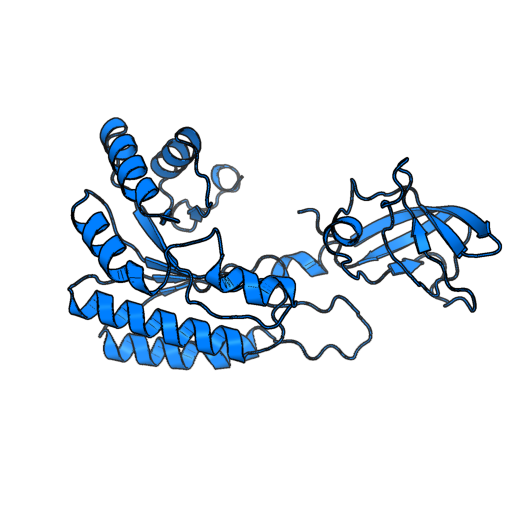4,67,46,44,51,25,57,77,66,69,41,76,50,37,71,44,35,78,72,40,83,52,70,31,98,55,62,25,29,36,27,24,67,58,100,47,94,65,30,39,63,38,77,77,35,48,62,40,82,55,65,71,32,40,34,38,34,43,56,45,57,70,130

Foldseek 3Di:
DCVVPPNQLAPDEADDLDQDLVNLLVNQVSQHEYADWDLVVLVSNLVSCVVVVGAHHYEYEELLLFALPPDPVLNVCSVVPSGTDYLVCVLVSVVSSVVGSYNYAYYAYESAAQRFDQVRLLSLLLSRLVVQLVCVVVPHHHQAYEDEEHFHDDQPPPPPRRGDDPVSNCVRRVVSQVVSCVSNVHHHHYHYHYDCVPCQQVDKDKWFFAAWDDDPVAIEGETADWCVQPVCCLPPVDHHDKAFPQDRDFAPDWYWYAYDDPDPSGTPGGGGRYDDHGGTMMMTGSRDDD

pLDDT: mean 93.52, std 9.61, range [43.31, 98.75]

Mean predicted aligned error: 4.82 Å